Protein AF-A0A4Q2SAK5-F1 (afdb_monomer)

Solvent-accessible surface area (backbone atoms only — not comparable to full-atom values): 17414 Å² total; per-residue (Å²): 131,86,70,78,55,48,68,56,35,47,51,50,18,52,49,30,40,53,52,20,50,52,49,52,54,49,52,50,51,49,51,52,53,68,69,70,45,87,72,74,56,75,67,46,55,50,49,54,50,46,37,69,67,47,53,50,50,52,53,51,50,52,25,50,51,32,43,50,51,22,49,50,34,41,52,54,28,55,42,52,54,53,61,70,72,53,80,70,70,40,68,48,67,37,53,75,66,52,62,73,56,39,71,50,69,83,72,35,62,41,48,34,39,26,32,17,89,86,69,47,74,31,38,40,41,38,28,31,43,62,41,95,80,43,51,92,89,40,72,41,11,37,67,56,42,35,29,35,64,69,44,90,40,72,45,47,57,48,53,52,47,54,42,46,76,72,64,58,46,45,88,45,56,38,36,32,32,9,31,28,49,15,18,26,42,40,47,48,54,45,56,65,54,70,46,37,85,33,41,33,40,26,36,53,30,42,61,64,48,92,62,81,76,50,63,43,32,42,35,41,42,53,53,50,27,43,48,41,58,28,64,29,65,76,51,77,78,68,78,61,92,83,68,50,64,47,80,50,75,49,77,76,60,98,81,53,80,55,66,74,70,89,66,94,47,66,67,56,47,7,47,50,61,47,72,45,46,68,64,46,58,71,48,56,76,56,56,46,52,54,28,51,55,52,74,68,44,80,50,76,67,48,44,54,49,53,62,69,45,40,61,67,38,63,26,55,62,77,47,83,103

Secondary structure (DSSP, 8-state):
-----HHHHHHHHHHHHHHHHHHHHHHHHHHHHHHH----SHHHHHHHHHIIIIIHHHHHHHHHHHHHHHHHHHHHHHHHHHHHH------SGGGG--HHHHHHSSSSEEEEEEE-TTS-EEEEEEE----TTPPTTSTT-GG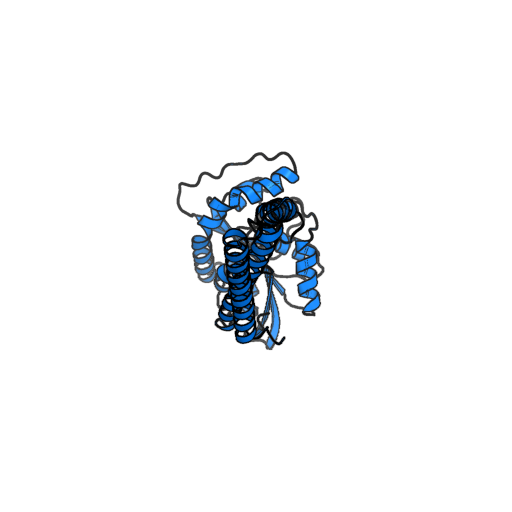GGGGGGT---HHHHHHHHHHHHTT--TTSEEEEEEETHHHHHHHHHHHT-TTSS-EEEEESPPPPSSSPPPSSEEEEEEET-HHHHHHGGGS-----TT---EEEEEE--TT---------SHHHHHHHHHHTHHHHHHTHHHHHHHHHHHHT--SHHHHHHHHHHGGGSSSEEEEE-

Structure (mmCIF, N/CA/C/O backbone):
data_AF-A0A4Q2SAK5-F1
#
_entry.id   AF-A0A4Q2SAK5-F1
#
loop_
_atom_site.group_PDB
_atom_site.id
_atom_site.type_symbol
_atom_site.label_atom_id
_atom_site.label_alt_id
_atom_site.label_comp_id
_atom_site.label_asym_id
_atom_site.label_entity_id
_atom_site.label_seq_id
_atom_site.pdbx_PDB_ins_code
_atom_site.Cartn_x
_atom_site.Cartn_y
_atom_site.Cartn_z
_atom_site.occupancy
_atom_site.B_iso_or_equiv
_atom_site.auth_seq_id
_atom_site.auth_comp_id
_atom_site.auth_asym_id
_atom_site.auth_atom_id
_atom_site.pdbx_PDB_model_num
ATOM 1 N N . MET A 1 1 ? -14.020 1.643 -13.967 1.00 31.84 1 MET A N 1
ATOM 2 C CA . MET A 1 1 ? -12.759 1.650 -14.734 1.00 31.84 1 MET A CA 1
ATOM 3 C C . MET A 1 1 ? -12.771 0.419 -15.628 1.00 31.84 1 MET A C 1
ATOM 5 O O . MET A 1 1 ? -13.080 -0.657 -15.133 1.00 31.84 1 MET A O 1
ATOM 9 N N . VAL A 1 2 ? -12.570 0.567 -16.938 1.00 33.19 2 VAL A N 1
ATOM 10 C CA . VAL A 1 2 ? -12.444 -0.590 -17.838 1.00 33.19 2 VAL A CA 1
ATOM 11 C C . VAL A 1 2 ? -10.992 -1.038 -17.719 1.00 33.19 2 VAL A C 1
ATOM 13 O O . VAL A 1 2 ? -10.118 -0.387 -18.284 1.00 33.19 2 VAL A O 1
ATOM 16 N N . GLY A 1 3 ? -10.724 -2.062 -16.904 1.00 49.00 3 GLY A N 1
ATOM 17 C CA . GLY A 1 3 ? -9.398 -2.679 -16.849 1.00 49.00 3 GLY A CA 1
ATOM 18 C C . GLY A 1 3 ? -8.965 -3.085 -18.258 1.00 49.00 3 GLY A C 1
ATOM 19 O O . GLY A 1 3 ? -9.813 -3.474 -19.067 1.00 49.00 3 GLY A O 1
ATOM 20 N N . ALA A 1 4 ? -7.675 -2.949 -18.576 1.00 54.72 4 ALA A N 1
ATOM 21 C CA . ALA A 1 4 ? -7.147 -3.332 -19.881 1.00 54.72 4 ALA A CA 1
ATOM 22 C C . ALA A 1 4 ? -7.604 -4.759 -20.222 1.00 54.72 4 ALA A C 1
ATOM 24 O O . ALA A 1 4 ? -7.594 -5.646 -19.376 1.00 54.72 4 ALA A O 1
ATOM 25 N N . ASP A 1 5 ? -8.082 -4.989 -21.438 1.00 75.00 5 ASP A N 1
ATOM 26 C CA . ASP A 1 5 ? -8.532 -6.320 -21.828 1.00 75.00 5 ASP A CA 1
ATOM 27 C C . ASP A 1 5 ? -7.321 -7.274 -21.794 1.00 75.00 5 ASP A C 1
ATOM 29 O O . ASP A 1 5 ? -6.380 -7.131 -22.578 1.00 75.00 5 ASP A O 1
ATOM 33 N N . VAL A 1 6 ? -7.329 -8.242 -20.871 1.00 80.19 6 VAL A N 1
ATOM 34 C CA . VAL A 1 6 ? -6.261 -9.242 -20.685 1.00 80.19 6 VAL A CA 1
ATOM 35 C C . VAL A 1 6 ? -5.935 -9.948 -22.008 1.00 80.19 6 VAL A C 1
ATOM 37 O O . VAL A 1 6 ? -4.772 -10.257 -22.293 1.00 80.19 6 VAL A O 1
ATOM 40 N N . ALA A 1 7 ? -6.936 -10.154 -22.873 1.00 74.12 7 ALA A N 1
ATOM 41 C CA . ALA A 1 7 ? -6.726 -10.721 -24.198 1.00 74.12 7 ALA A CA 1
ATOM 42 C C . ALA A 1 7 ? -5.953 -9.763 -25.122 1.00 74.12 7 ALA A C 1
ATOM 44 O O . ALA A 1 7 ? -5.114 -10.220 -25.903 1.00 74.12 7 ALA A O 1
ATOM 45 N N . GLN A 1 8 ? -6.164 -8.448 -25.011 1.00 76.94 8 GLN A N 1
ATOM 46 C CA . GLN A 1 8 ? -5.409 -7.433 -25.756 1.00 76.94 8 GLN A CA 1
ATOM 47 C C . GLN A 1 8 ? -3.956 -7.331 -25.278 1.00 76.94 8 GLN A C 1
ATOM 49 O O . GLN A 1 8 ? -3.060 -7.275 -26.123 1.00 76.94 8 GLN A O 1
ATOM 54 N N . LEU A 1 9 ? -3.694 -7.395 -23.966 1.00 80.88 9 LEU A N 1
ATOM 55 C CA . LEU A 1 9 ? -2.326 -7.429 -23.421 1.00 80.88 9 LEU A CA 1
ATOM 56 C C . LEU A 1 9 ? -1.557 -8.662 -23.916 1.00 80.88 9 LEU A C 1
ATOM 58 O O . LEU A 1 9 ? -0.447 -8.546 -24.446 1.00 80.88 9 LEU A O 1
ATOM 62 N N . ARG A 1 10 ? -2.182 -9.846 -23.855 1.00 87.12 10 ARG A N 1
ATOM 63 C CA . ARG A 1 10 ? -1.600 -11.094 -24.381 1.00 87.12 10 ARG A CA 1
ATOM 64 C C . ARG A 1 10 ? -1.378 -11.030 -25.898 1.00 87.12 10 ARG A C 1
ATOM 66 O O . ARG A 1 10 ? -0.343 -11.495 -26.390 1.00 87.12 10 ARG A O 1
ATOM 73 N N . ALA A 1 11 ? -2.303 -10.428 -26.649 1.00 86.56 11 ALA A N 1
ATOM 74 C CA . ALA A 1 11 ? -2.162 -10.236 -28.093 1.00 86.56 11 ALA A CA 1
ATOM 75 C C . ALA A 1 11 ? -1.004 -9.285 -28.445 1.00 86.56 11 ALA A C 1
ATOM 77 O O . ALA A 1 11 ? -0.219 -9.582 -29.356 1.00 86.56 11 ALA A O 1
ATOM 78 N N . LEU A 1 12 ? -0.860 -8.182 -27.702 1.00 89.19 12 LEU A N 1
ATOM 79 C CA . LEU A 1 12 ? 0.227 -7.218 -27.858 1.00 89.19 12 LEU A CA 1
ATOM 80 C C . LEU A 1 12 ? 1.582 -7.848 -27.520 1.00 89.19 12 LEU A C 1
ATOM 82 O O . LEU A 1 12 ? 2.499 -7.752 -28.340 1.00 89.19 12 LEU A O 1
ATOM 86 N N . ALA A 1 13 ? 1.688 -8.579 -26.405 1.00 91.12 13 ALA A N 1
ATOM 87 C CA . ALA A 1 13 ? 2.885 -9.340 -26.048 1.00 91.12 13 ALA A CA 1
ATOM 88 C C . ALA A 1 13 ? 3.293 -10.304 -27.175 1.00 91.12 13 ALA A C 1
ATOM 90 O O . ALA A 1 13 ? 4.445 -10.316 -27.613 1.00 91.12 13 ALA A O 1
ATOM 91 N N . GLY A 1 14 ? 2.326 -11.048 -27.726 1.00 87.44 14 GLY A N 1
ATOM 92 C CA . GLY A 1 14 ? 2.558 -11.928 -28.870 1.00 87.44 14 GLY A CA 1
ATOM 93 C C . GLY A 1 14 ? 3.038 -11.187 -30.126 1.00 87.44 14 GLY A C 1
ATOM 94 O O . GLY A 1 14 ? 3.834 -11.728 -30.894 1.00 87.44 14 GLY A O 1
ATOM 95 N N . SER A 1 15 ? 2.595 -9.945 -30.351 1.00 95.31 15 SER A N 1
ATOM 96 C CA . SER A 1 15 ? 3.078 -9.121 -31.469 1.00 95.31 15 SER A CA 1
ATOM 97 C C . SER A 1 15 ? 4.546 -8.711 -31.304 1.00 95.31 15 SER A C 1
ATOM 99 O O . SER A 1 15 ? 5.317 -8.812 -32.262 1.00 95.31 15 SER A O 1
ATOM 101 N N . PHE A 1 16 ? 4.958 -8.340 -30.088 1.00 91.56 16 PHE A N 1
ATOM 102 C CA . PHE A 1 16 ? 6.331 -7.934 -29.785 1.00 91.56 16 PHE A CA 1
ATOM 103 C C . PHE A 1 16 ? 7.310 -9.100 -29.908 1.00 91.56 16 PHE A C 1
ATOM 105 O O . PHE A 1 16 ? 8.401 -8.928 -30.452 1.00 91.56 16 PHE A O 1
ATOM 112 N N . GLU A 1 17 ? 6.916 -10.304 -29.491 1.00 92.06 17 GLU A N 1
ATOM 113 C CA . GLU A 1 17 ? 7.740 -11.502 -29.683 1.00 92.06 17 GLU A CA 1
ATOM 114 C C . GLU A 1 17 ? 7.933 -11.854 -31.151 1.00 92.06 17 GLU A C 1
ATOM 116 O O . GLU A 1 17 ? 9.061 -12.118 -31.574 1.00 92.06 17 GLU A O 1
ATOM 121 N N . ARG A 1 18 ? 6.856 -11.810 -31.947 1.00 95.56 18 ARG A N 1
ATOM 122 C CA . ARG A 1 18 ? 6.948 -12.035 -33.395 1.00 95.56 18 ARG A CA 1
ATOM 123 C C . ARG A 1 18 ? 7.878 -11.015 -34.052 1.00 95.56 18 ARG A C 1
ATOM 125 O O . ARG A 1 18 ? 8.716 -11.402 -34.864 1.00 95.56 18 ARG A O 1
ATOM 132 N N . ALA A 1 19 ? 7.786 -9.741 -33.666 1.00 92.56 19 ALA A N 1
ATOM 133 C CA . ALA A 1 19 ? 8.669 -8.690 -34.171 1.00 92.56 19 ALA A CA 1
ATOM 134 C C . ALA A 1 19 ? 10.138 -8.905 -33.754 1.00 92.56 19 ALA A C 1
ATOM 136 O O . ALA A 1 19 ? 11.042 -8.786 -34.585 1.00 92.56 19 ALA A O 1
ATOM 137 N N . ALA A 1 20 ? 10.389 -9.274 -32.493 1.00 92.25 20 ALA A N 1
ATOM 138 C CA . ALA A 1 20 ? 11.728 -9.582 -31.994 1.00 92.25 20 ALA A CA 1
ATOM 139 C C . ALA A 1 20 ? 12.362 -10.758 -32.754 1.00 92.25 20 ALA A C 1
ATOM 141 O O . ALA A 1 20 ? 13.529 -10.690 -33.148 1.00 92.25 20 ALA A O 1
ATOM 142 N N . GLU A 1 21 ? 11.593 -11.818 -32.998 1.00 92.75 21 GLU A N 1
ATOM 143 C CA . GLU A 1 21 ? 12.060 -12.993 -33.729 1.00 92.75 21 GLU A CA 1
ATOM 144 C C . GLU A 1 21 ? 12.317 -12.684 -35.209 1.00 92.75 21 GLU A C 1
ATOM 146 O O . GLU A 1 21 ? 13.369 -13.036 -35.749 1.00 92.75 21 GLU A O 1
ATOM 151 N N . GLN A 1 22 ? 11.433 -11.919 -35.853 1.00 94.62 22 GLN A N 1
ATOM 152 C CA . GLN A 1 22 ? 11.634 -11.467 -37.230 1.00 94.62 22 GLN A CA 1
ATOM 153 C C . GLN A 1 22 ? 12.909 -10.616 -37.381 1.00 94.62 22 GLN A C 1
ATOM 155 O O . GLN A 1 22 ? 13.644 -10.775 -38.365 1.00 94.62 22 GLN A O 1
ATOM 160 N N . LEU A 1 23 ? 13.220 -9.753 -36.405 1.00 92.19 23 LEU A N 1
ATOM 161 C CA . LEU A 1 23 ? 14.464 -8.972 -36.384 1.00 92.19 23 LEU A CA 1
ATOM 162 C C . LEU A 1 23 ? 15.704 -9.865 -36.258 1.00 92.19 23 LEU A C 1
ATOM 164 O O . LEU A 1 23 ? 16.676 -9.658 -36.990 1.00 92.19 23 LEU A O 1
ATOM 168 N N . ARG A 1 24 ? 15.675 -10.883 -35.386 1.00 93.31 24 ARG A N 1
ATOM 169 C CA . ARG A 1 24 ? 16.784 -11.846 -35.246 1.00 93.31 24 ARG A CA 1
ATOM 170 C C . ARG A 1 24 ? 17.007 -12.632 -36.532 1.00 93.31 24 ARG A C 1
ATOM 172 O O . ARG A 1 24 ? 18.135 -12.697 -37.016 1.00 93.31 24 ARG A O 1
ATOM 179 N N . GLN A 1 25 ? 15.941 -13.159 -37.129 1.00 92.75 25 GLN A N 1
ATOM 180 C CA . GLN A 1 25 ? 16.023 -13.904 -38.386 1.00 92.75 25 GLN A CA 1
ATOM 181 C C . GLN A 1 25 ? 16.551 -13.038 -39.532 1.00 92.75 25 GLN A C 1
ATOM 183 O O . GLN A 1 25 ? 17.398 -13.486 -40.306 1.00 92.75 25 GLN A O 1
ATOM 188 N N . THR A 1 26 ? 16.093 -11.788 -39.628 1.00 91.25 26 THR A N 1
ATOM 189 C CA . THR A 1 26 ? 16.570 -10.837 -40.643 1.00 91.25 26 THR A CA 1
ATOM 190 C C . THR A 1 26 ? 18.046 -10.506 -40.434 1.00 91.25 26 THR A C 1
ATOM 192 O O . THR A 1 26 ? 18.816 -10.556 -41.390 1.00 91.25 26 THR A O 1
ATOM 195 N N . SER A 1 27 ? 18.467 -10.254 -39.191 1.00 90.81 27 SER A N 1
ATOM 196 C CA . SER A 1 27 ? 19.874 -10.014 -38.846 1.00 90.81 27 SER A CA 1
ATOM 197 C C . SER A 1 27 ? 20.766 -11.196 -39.251 1.00 90.81 27 SER A C 1
ATOM 199 O O . SER A 1 27 ? 21.784 -11.008 -39.918 1.00 90.81 27 SER A O 1
ATOM 201 N N . THR A 1 28 ? 20.349 -12.432 -38.957 1.00 88.56 28 THR A N 1
ATOM 202 C CA . THR A 1 28 ? 21.080 -13.642 -39.366 1.00 88.56 28 THR A CA 1
ATOM 203 C C . THR A 1 28 ? 21.143 -13.785 -40.887 1.00 88.56 28 THR A C 1
ATOM 205 O O . THR A 1 28 ? 22.220 -14.033 -41.425 1.00 88.56 28 THR A O 1
ATOM 208 N N . LYS A 1 29 ? 20.029 -13.564 -41.602 1.00 90.81 29 LYS A N 1
ATOM 209 C CA . LYS A 1 29 ? 19.991 -13.615 -43.075 1.00 90.81 29 LYS A CA 1
ATOM 210 C C . LYS A 1 29 ? 20.934 -12.596 -43.709 1.00 90.81 29 LYS A C 1
ATOM 212 O O . LYS A 1 29 ? 21.691 -12.952 -44.611 1.00 90.81 29 LYS A O 1
ATOM 217 N N . VAL A 1 30 ? 20.925 -11.352 -43.226 1.00 88.75 30 VAL A N 1
ATOM 218 C CA . VAL A 1 30 ? 21.829 -10.310 -43.729 1.00 88.75 30 VAL A CA 1
ATOM 219 C C . VAL A 1 30 ? 23.278 -10.668 -43.412 1.00 88.75 30 VAL A C 1
ATOM 221 O O . VAL A 1 30 ? 24.112 -10.615 -44.312 1.00 88.75 30 VAL A O 1
ATOM 224 N N . ARG A 1 31 ? 23.583 -11.128 -42.190 1.00 87.69 31 ARG A N 1
ATOM 225 C CA . ARG A 1 31 ? 24.932 -11.587 -41.825 1.00 87.69 31 ARG A CA 1
ATOM 226 C C . ARG A 1 31 ? 25.426 -12.684 -42.769 1.00 87.69 31 ARG A C 1
ATOM 228 O O . ARG A 1 31 ? 26.513 -12.553 -43.323 1.00 87.69 31 ARG A O 1
ATOM 235 N N . SER A 1 32 ? 24.635 -13.731 -42.993 1.00 87.94 32 SER A N 1
ATOM 236 C CA . SER A 1 32 ? 24.995 -14.823 -43.905 1.00 87.94 32 SER A CA 1
ATOM 237 C C . SER A 1 32 ? 25.187 -14.332 -45.342 1.00 87.94 32 SER A C 1
ATOM 239 O O . SER A 1 32 ? 26.184 -14.681 -45.972 1.00 87.94 32 SER A O 1
ATOM 241 N N . GLY A 1 33 ? 24.295 -13.472 -45.846 1.00 86.94 33 GLY A N 1
ATOM 242 C CA . GLY A 1 33 ? 24.415 -12.897 -47.191 1.00 86.94 33 GLY A CA 1
ATOM 243 C C . GLY A 1 33 ? 25.678 -12.047 -47.368 1.00 86.94 33 GLY A C 1
ATOM 244 O O . GLY A 1 33 ? 26.355 -12.132 -48.390 1.00 86.94 33 GLY A O 1
ATOM 245 N N . VAL A 1 34 ? 26.045 -11.278 -46.345 1.00 84.75 34 VAL A N 1
ATOM 246 C CA . VAL A 1 34 ? 27.237 -10.418 -46.334 1.00 84.75 34 VAL A CA 1
ATOM 247 C C . VAL A 1 34 ? 28.539 -11.227 -46.250 1.00 84.75 34 VAL A C 1
ATOM 249 O O . VAL A 1 34 ? 29.552 -10.830 -46.837 1.00 84.75 34 VAL A O 1
ATOM 252 N N . GLN A 1 35 ? 28.520 -12.365 -45.550 1.00 82.94 35 GLN A N 1
ATOM 253 C CA . GLN A 1 35 ? 29.678 -13.252 -45.399 1.00 82.94 35 GLN A CA 1
ATOM 254 C C . GLN A 1 35 ? 29.936 -14.113 -46.647 1.00 82.94 35 GLN A C 1
ATOM 256 O O . GLN A 1 35 ? 31.089 -14.314 -47.012 1.00 82.94 35 GLN A O 1
ATOM 261 N N . ILE A 1 36 ? 28.885 -14.588 -47.326 1.00 83.69 36 ILE A N 1
ATOM 262 C CA . ILE A 1 36 ? 29.002 -15.511 -48.475 1.00 83.69 36 ILE A CA 1
ATOM 263 C C . ILE A 1 36 ? 29.138 -14.760 -49.816 1.00 83.69 36 ILE A C 1
ATOM 265 O O . ILE A 1 36 ? 29.534 -15.337 -50.826 1.00 83.69 36 ILE A O 1
ATOM 269 N N . SER A 1 37 ? 28.833 -13.461 -49.848 1.00 82.62 37 SER A N 1
ATOM 270 C CA . SER A 1 37 ? 28.923 -12.645 -51.062 1.00 82.62 37 SER A CA 1
ATOM 271 C C . SER A 1 37 ? 30.343 -12.591 -51.644 1.00 82.62 37 SER A C 1
ATOM 273 O O . SER A 1 37 ? 31.300 -12.245 -50.948 1.00 82.62 37 SER A O 1
ATOM 275 N N . ALA A 1 38 ? 30.452 -12.810 -52.962 1.00 85.88 38 ALA A N 1
ATOM 276 C CA . ALA A 1 38 ? 31.679 -12.640 -53.751 1.00 85.88 38 ALA A CA 1
ATOM 277 C C . ALA A 1 38 ? 32.135 -11.167 -53.887 1.00 85.88 38 ALA A C 1
ATOM 279 O O . ALA A 1 38 ? 33.121 -10.872 -54.561 1.00 85.88 38 ALA A O 1
ATOM 280 N N . TRP A 1 39 ? 31.427 -10.225 -53.254 1.00 85.81 39 TRP A N 1
ATOM 281 C CA . TRP A 1 39 ? 31.788 -8.812 -53.212 1.00 85.81 39 TRP A CA 1
ATOM 282 C C . TRP A 1 39 ? 33.118 -8.597 -52.472 1.00 85.81 39 TRP A C 1
ATOM 284 O O . TRP A 1 39 ? 33.25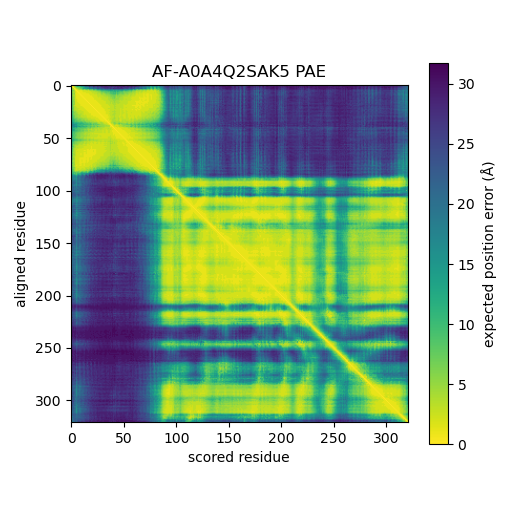2 -8.888 -51.278 1.00 85.81 39 TRP A O 1
ATOM 294 N N . ALA A 1 40 ? 34.111 -8.072 -53.190 1.00 85.62 40 ALA A N 1
ATOM 295 C CA . ALA A 1 40 ? 35.467 -7.854 -52.700 1.00 85.62 40 ALA A CA 1
ATOM 296 C C . ALA A 1 40 ? 35.900 -6.386 -52.837 1.00 85.62 40 ALA A C 1
ATOM 298 O O . ALA A 1 40 ? 35.335 -5.615 -53.611 1.00 85.62 40 ALA A O 1
ATOM 299 N N . GLY A 1 41 ? 36.922 -6.008 -52.068 1.00 90.25 41 GLY A N 1
ATOM 300 C CA . GLY A 1 41 ? 37.512 -4.669 -52.068 1.00 90.25 41 GLY A CA 1
ATOM 301 C C . GLY A 1 41 ? 37.360 -3.921 -50.734 1.00 90.25 41 GLY A C 1
ATOM 302 O O . GLY A 1 41 ? 36.700 -4.408 -49.810 1.00 90.25 41 GLY A O 1
ATOM 303 N N . PRO A 1 42 ? 37.966 -2.726 -50.608 1.00 88.19 42 PRO A N 1
ATOM 304 C CA . PRO A 1 42 ? 38.052 -1.991 -49.340 1.00 88.19 42 PRO A CA 1
ATOM 305 C C . PRO A 1 42 ? 36.692 -1.657 -48.707 1.00 88.19 42 PRO A C 1
ATOM 307 O O . PRO A 1 42 ? 36.541 -1.716 -47.485 1.00 88.19 42 PRO A O 1
ATOM 310 N N . PHE A 1 43 ? 35.680 -1.359 -49.529 1.00 88.19 43 PHE A N 1
ATOM 311 C CA . PHE A 1 43 ? 34.316 -1.096 -49.061 1.00 88.19 43 PHE A CA 1
ATOM 312 C C . PHE A 1 43 ? 33.643 -2.339 -48.473 1.00 88.19 43 PHE A C 1
ATOM 314 O O . PHE A 1 43 ? 33.012 -2.237 -47.424 1.00 88.19 43 PHE A O 1
ATOM 321 N N . ALA A 1 44 ? 33.827 -3.510 -49.091 1.00 87.50 44 ALA A N 1
ATOM 322 C CA . ALA A 1 44 ? 33.266 -4.769 -48.601 1.00 87.50 44 ALA A CA 1
ATOM 323 C C . ALA A 1 44 ? 33.837 -5.135 -47.220 1.00 87.50 44 ALA A C 1
ATOM 325 O O . ALA A 1 44 ? 33.097 -5.523 -46.318 1.00 87.50 44 ALA A O 1
ATOM 326 N N . VAL A 1 45 ? 35.147 -4.940 -47.020 1.00 88.88 45 VAL A N 1
ATOM 327 C CA . VAL A 1 45 ? 35.812 -5.156 -45.722 1.00 88.88 45 VAL A CA 1
ATOM 328 C C . VAL A 1 45 ? 35.282 -4.191 -44.661 1.00 88.88 45 VAL A C 1
ATOM 330 O O . VAL A 1 45 ? 34.941 -4.620 -43.557 1.00 88.88 45 VAL A O 1
ATOM 333 N N . ARG A 1 46 ? 35.169 -2.894 -44.991 1.00 89.69 46 ARG A N 1
ATOM 334 C CA . ARG A 1 46 ? 34.628 -1.888 -44.065 1.00 89.69 46 ARG A CA 1
ATOM 335 C C . ARG A 1 46 ? 33.180 -2.204 -43.691 1.00 89.69 46 ARG A C 1
ATOM 337 O O . ARG A 1 46 ? 32.858 -2.179 -42.511 1.00 89.69 46 ARG A O 1
ATOM 344 N N . PHE A 1 47 ? 32.338 -2.551 -44.663 1.00 90.56 47 PHE A N 1
ATOM 345 C CA . PHE A 1 47 ? 30.939 -2.887 -44.414 1.00 90.56 47 PHE A CA 1
ATOM 346 C C . PHE A 1 47 ? 30.789 -4.124 -43.522 1.00 90.56 47 PHE A C 1
ATOM 348 O O . PHE A 1 47 ? 30.042 -4.064 -42.552 1.00 90.56 47 PHE A O 1
ATOM 355 N N . ARG A 1 48 ? 31.531 -5.214 -43.782 1.00 90.56 48 ARG A N 1
ATOM 356 C CA . ARG A 1 48 ? 31.534 -6.413 -42.916 1.00 90.56 48 ARG A CA 1
ATOM 357 C C . ARG A 1 48 ? 31.901 -6.064 -41.475 1.00 90.56 48 ARG A C 1
ATOM 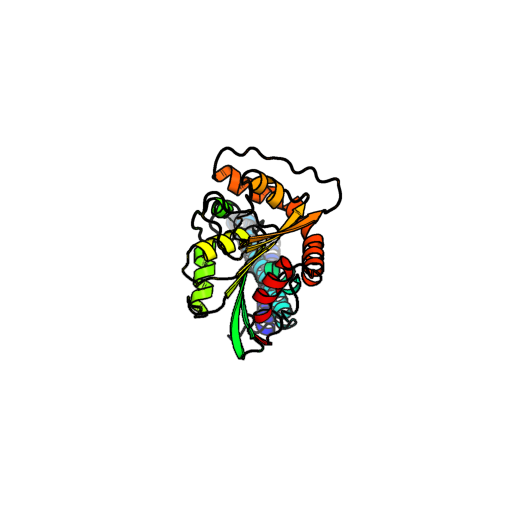359 O O . ARG A 1 48 ? 31.195 -6.456 -40.553 1.00 90.56 48 ARG A O 1
ATOM 366 N N . LYS A 1 49 ? 32.952 -5.258 -41.294 1.00 90.38 49 LYS A N 1
ATOM 367 C CA . LYS A 1 49 ? 33.376 -4.789 -39.972 1.00 90.38 49 LYS A CA 1
ATOM 368 C C . LYS A 1 49 ? 32.273 -3.982 -39.276 1.00 90.38 49 LYS A C 1
ATOM 370 O O . LYS A 1 49 ? 31.942 -4.292 -38.140 1.00 90.38 49 LYS A O 1
ATOM 375 N N . THR A 1 50 ? 31.687 -2.992 -39.954 1.00 89.50 50 THR A N 1
ATOM 376 C CA . THR A 1 50 ? 30.605 -2.154 -39.401 1.00 89.50 50 THR A CA 1
ATOM 377 C C . THR A 1 50 ? 29.332 -2.959 -39.122 1.00 89.50 50 THR A C 1
ATOM 379 O O . THR A 1 50 ? 28.647 -2.721 -38.129 1.00 89.50 50 THR A O 1
ATOM 382 N N . TRP A 1 51 ? 29.019 -3.946 -39.960 1.00 89.56 51 TRP A N 1
ATOM 383 C CA . TRP A 1 51 ? 27.908 -4.863 -39.738 1.00 89.56 51 TRP A CA 1
ATOM 384 C C . TRP A 1 51 ? 28.091 -5.670 -38.447 1.00 89.56 51 TRP A C 1
ATOM 386 O O . TRP A 1 51 ? 27.192 -5.689 -37.600 1.00 89.56 51 TRP A O 1
ATOM 396 N N . ASP A 1 52 ? 29.265 -6.281 -38.273 1.00 86.75 52 ASP A N 1
ATOM 397 C CA . ASP A 1 52 ? 29.575 -7.104 -37.105 1.00 86.75 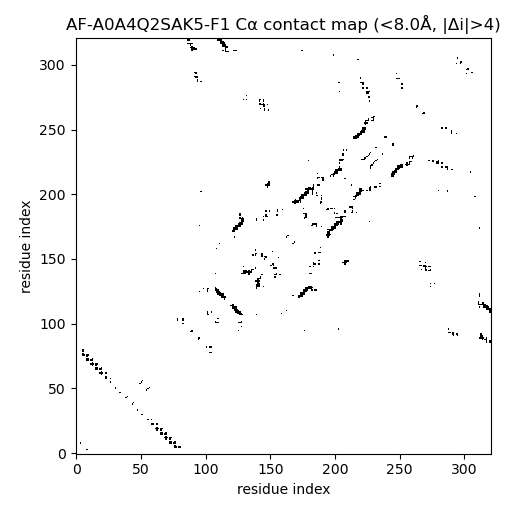52 ASP A CA 1
ATOM 398 C C . ASP A 1 52 ? 29.687 -6.265 -35.818 1.00 86.75 52 ASP A C 1
ATOM 400 O O . ASP A 1 52 ? 29.268 -6.736 -34.764 1.00 86.75 52 ASP A O 1
ATOM 404 N N . SER A 1 53 ? 30.174 -5.018 -35.881 1.00 86.81 53 SER A N 1
ATOM 405 C CA . SER A 1 53 ? 30.383 -4.189 -34.682 1.00 86.81 53 SER A CA 1
ATOM 406 C C . SER A 1 53 ? 29.209 -3.283 -34.299 1.00 86.81 53 SER A C 1
ATOM 408 O O . SER A 1 53 ? 29.007 -3.028 -33.114 1.00 86.81 53 SER A O 1
ATOM 410 N N . GLU A 1 54 ? 28.450 -2.755 -35.263 1.00 87.44 54 GLU A N 1
ATOM 411 C CA . GLU A 1 54 ? 27.435 -1.722 -35.002 1.00 87.44 54 GLU A CA 1
ATOM 412 C C . GLU A 1 54 ? 26.019 -2.161 -35.367 1.00 87.44 54 GLU A C 1
ATOM 414 O O . GLU A 1 54 ? 25.110 -2.068 -34.538 1.00 87.44 54 GLU A O 1
ATOM 419 N N . HIS A 1 55 ? 25.796 -2.614 -36.604 1.00 88.81 55 HIS A N 1
ATOM 420 C CA . HIS A 1 55 ? 24.438 -2.890 -37.083 1.00 88.81 55 HIS A CA 1
ATOM 421 C C . HIS A 1 55 ? 23.828 -4.118 -36.401 1.00 88.81 55 HIS A C 1
ATOM 423 O O . HIS A 1 55 ? 22.700 -4.047 -35.906 1.00 88.81 55 HIS A O 1
ATOM 429 N N . SER A 1 56 ? 24.584 -5.214 -36.302 1.00 87.12 56 SER A N 1
ATOM 430 C CA . SER A 1 56 ? 24.129 -6.442 -35.641 1.00 87.12 56 SER A CA 1
ATOM 431 C C . SER A 1 56 ? 23.838 -6.220 -34.151 1.00 87.12 56 SER A C 1
ATOM 433 O O . SER A 1 56 ? 22.828 -6.707 -33.635 1.00 87.12 56 SER A O 1
ATOM 435 N N . VAL A 1 57 ? 24.660 -5.410 -33.475 1.00 87.81 57 VAL A N 1
ATOM 436 C CA . VAL A 1 57 ? 24.492 -5.052 -32.061 1.00 87.81 57 VAL A CA 1
ATOM 437 C C . VAL A 1 57 ? 23.227 -4.218 -31.856 1.00 87.81 57 VAL A C 1
ATOM 439 O O . VAL A 1 57 ? 22.450 -4.511 -30.947 1.00 87.81 57 VAL A O 1
ATOM 442 N N . LYS A 1 58 ? 22.965 -3.219 -32.712 1.00 87.81 58 LYS A N 1
ATOM 443 C CA . LYS A 1 58 ? 21.738 -2.404 -32.637 1.00 87.81 58 LYS A CA 1
ATOM 444 C C . LYS A 1 58 ? 20.479 -3.255 -32.826 1.00 87.81 58 LYS A C 1
ATOM 446 O O . LYS A 1 58 ? 19.567 -3.162 -32.009 1.00 87.81 58 LYS A O 1
ATOM 451 N N . LEU A 1 59 ? 20.450 -4.129 -33.836 1.00 88.50 59 LEU A N 1
ATOM 452 C CA . LEU A 1 59 ? 19.317 -5.037 -34.070 1.00 88.50 59 LEU A CA 1
ATOM 453 C C . LEU A 1 59 ? 19.104 -6.007 -32.900 1.00 88.50 59 LEU A C 1
ATOM 455 O O . LEU A 1 59 ? 17.970 -6.229 -32.480 1.00 88.50 59 LEU A O 1
ATOM 459 N N . THR A 1 60 ? 20.192 -6.532 -32.332 1.00 86.06 60 THR A N 1
ATOM 460 C CA . THR A 1 60 ? 20.136 -7.410 -31.154 1.00 86.06 60 THR A CA 1
ATOM 461 C C . THR A 1 60 ? 19.551 -6.686 -29.942 1.00 86.06 60 THR A C 1
ATOM 463 O O . THR A 1 60 ? 18.706 -7.250 -29.250 1.00 86.06 60 THR A O 1
ATOM 466 N N . ARG A 1 61 ? 19.937 -5.424 -29.708 1.00 90.44 61 ARG A N 1
ATOM 467 C CA . ARG A 1 61 ? 19.388 -4.604 -28.615 1.00 90.44 61 ARG A CA 1
ATOM 468 C C . ARG A 1 61 ? 17.892 -4.347 -28.779 1.00 90.44 61 ARG A C 1
ATOM 470 O O . ARG A 1 61 ? 17.154 -4.520 -27.817 1.00 90.44 61 ARG A O 1
ATOM 477 N N . VAL A 1 62 ? 17.433 -4.001 -29.983 1.00 91.69 62 VAL A N 1
ATOM 478 C CA . VAL A 1 62 ? 15.999 -3.782 -30.250 1.00 91.69 62 VAL A CA 1
ATOM 479 C C . VAL A 1 62 ? 15.200 -5.071 -30.047 1.00 91.69 62 VAL A C 1
ATOM 481 O O . VAL A 1 62 ? 14.176 -5.060 -29.368 1.00 91.69 62 VAL A O 1
ATOM 484 N N . ALA A 1 63 ? 15.688 -6.204 -30.561 1.00 88.81 63 ALA A N 1
ATOM 485 C CA . ALA A 1 63 ? 15.035 -7.496 -30.357 1.00 88.81 63 ALA A CA 1
ATOM 486 C C . ALA A 1 63 ? 14.996 -7.907 -28.872 1.00 88.81 63 ALA A C 1
ATOM 488 O O . ALA A 1 63 ? 14.020 -8.506 -28.421 1.00 88.81 63 ALA A O 1
ATOM 489 N N . ALA A 1 64 ? 16.039 -7.588 -28.098 1.00 84.94 64 ALA A N 1
ATOM 490 C CA . ALA A 1 64 ? 16.065 -7.828 -26.657 1.00 84.94 64 ALA A CA 1
ATOM 491 C C . ALA A 1 64 ? 15.057 -6.945 -25.904 1.00 84.94 64 ALA A C 1
ATOM 493 O O . ALA A 1 64 ? 14.345 -7.459 -25.044 1.00 84.94 64 ALA A O 1
ATOM 494 N N . ALA A 1 65 ? 14.953 -5.662 -26.263 1.00 87.81 65 ALA A N 1
ATOM 495 C CA . ALA A 1 65 ? 13.997 -4.731 -25.668 1.00 87.81 65 ALA A CA 1
ATOM 496 C C . ALA A 1 65 ? 12.543 -5.155 -25.935 1.00 87.81 65 ALA A C 1
ATOM 498 O O . ALA A 1 65 ? 11.749 -5.239 -25.004 1.00 87.81 65 ALA A O 1
ATOM 499 N N . LEU A 1 66 ? 12.208 -5.520 -27.178 1.00 86.12 66 LEU A N 1
ATOM 500 C CA . LEU A 1 66 ? 10.873 -6.024 -27.528 1.00 86.12 66 LEU A CA 1
ATOM 501 C C . LEU A 1 66 ? 10.520 -7.303 -26.760 1.00 86.12 66 LEU A C 1
ATOM 503 O O . LEU A 1 66 ? 9.415 -7.429 -26.241 1.00 86.12 66 LEU A O 1
ATOM 507 N N . ALA A 1 67 ? 11.467 -8.238 -26.639 1.00 82.88 67 ALA A N 1
ATOM 508 C CA . ALA A 1 67 ? 11.257 -9.460 -25.869 1.00 82.88 67 ALA A CA 1
ATOM 509 C C . ALA A 1 67 ? 11.113 -9.192 -24.360 1.00 82.88 67 ALA A C 1
ATOM 511 O O . ALA A 1 67 ? 10.394 -9.921 -23.683 1.00 82.88 67 ALA A O 1
ATOM 512 N N . ALA A 1 68 ? 11.796 -8.177 -23.823 1.00 83.25 68 ALA A N 1
ATOM 513 C CA . ALA A 1 68 ? 11.628 -7.757 -22.435 1.00 83.25 68 ALA A CA 1
ATOM 514 C C . ALA A 1 68 ? 10.234 -7.165 -22.198 1.00 83.25 68 ALA A C 1
ATOM 516 O O . ALA A 1 68 ? 9.545 -7.624 -21.290 1.00 83.25 68 ALA A O 1
ATOM 517 N N . GLN A 1 69 ? 9.774 -6.263 -23.069 1.00 80.94 69 GLN A N 1
ATOM 518 C CA . GLN A 1 69 ? 8.429 -5.689 -22.957 1.00 80.94 69 GLN A CA 1
ATOM 519 C C . GLN A 1 69 ? 7.328 -6.729 -23.156 1.00 80.94 69 GLN A C 1
ATOM 521 O O . GLN A 1 69 ? 6.324 -6.690 -22.458 1.00 80.94 69 GLN A O 1
ATOM 526 N N . ALA A 1 70 ? 7.525 -7.715 -24.035 1.00 85.00 70 ALA A N 1
ATOM 527 C CA . ALA A 1 70 ? 6.582 -8.822 -24.168 1.00 85.00 70 ALA A CA 1
ATOM 528 C C . ALA A 1 70 ? 6.444 -9.652 -22.880 1.00 85.00 70 ALA A C 1
ATOM 530 O O . ALA A 1 70 ? 5.359 -10.146 -22.588 1.00 85.00 70 ALA A O 1
ATOM 531 N N . ARG A 1 71 ? 7.528 -9.817 -22.106 1.00 86.44 71 ARG A N 1
ATOM 532 C CA . ARG A 1 71 ? 7.460 -10.488 -20.799 1.00 86.44 71 ARG A CA 1
ATOM 533 C C . ARG A 1 71 ? 6.715 -9.639 -19.774 1.00 86.44 71 ARG A C 1
ATOM 535 O O . ARG A 1 71 ? 5.875 -10.195 -19.082 1.00 86.44 71 ARG A O 1
ATOM 542 N N . GLN A 1 72 ? 6.980 -8.333 -19.724 1.00 82.31 72 GLN A N 1
ATOM 543 C CA . GLN A 1 72 ? 6.272 -7.410 -18.825 1.00 82.31 72 GLN A CA 1
ATOM 544 C C . GLN A 1 72 ? 4.761 -7.423 -19.082 1.00 82.31 72 GLN A C 1
ATOM 546 O O . GLN A 1 72 ? 3.998 -7.729 -18.178 1.00 82.31 72 GLN A O 1
ATOM 551 N N . LEU A 1 73 ? 4.335 -7.290 -20.342 1.00 84.50 73 LEU A N 1
ATOM 552 C CA . LEU A 1 73 ? 2.915 -7.346 -20.718 1.00 84.50 73 LEU A CA 1
ATOM 553 C C . LEU A 1 73 ? 2.217 -8.663 -20.331 1.00 84.50 73 LEU A C 1
ATOM 555 O O . LEU A 1 73 ? 1.010 -8.681 -20.108 1.00 84.50 73 LEU A O 1
ATOM 559 N N . ARG A 1 74 ? 2.943 -9.789 -20.281 1.00 84.62 74 ARG A N 1
ATOM 560 C CA . ARG A 1 74 ? 2.378 -11.061 -19.800 1.00 84.62 74 ARG A CA 1
ATOM 561 C C . ARG A 1 74 ? 2.276 -11.122 -18.288 1.00 84.62 74 ARG A C 1
ATOM 563 O O . ARG A 1 74 ? 1.286 -11.645 -17.801 1.00 84.62 74 ARG A O 1
ATOM 570 N N . LEU A 1 75 ? 3.276 -10.599 -17.582 1.00 77.25 75 LEU A N 1
ATOM 571 C CA . LEU A 1 75 ? 3.217 -10.472 -16.130 1.00 77.25 75 LEU A CA 1
ATOM 572 C C . LEU A 1 75 ? 2.020 -9.602 -15.734 1.00 77.25 75 LEU A C 1
ATOM 574 O O . LEU A 1 75 ? 1.213 -10.049 -14.931 1.00 77.25 75 LEU A O 1
ATOM 578 N N . GLU A 1 76 ? 1.840 -8.451 -16.388 1.00 76.19 76 GLU A N 1
ATOM 579 C CA . GLU A 1 76 ? 0.682 -7.564 -16.203 1.00 76.19 76 GLU A CA 1
ATOM 580 C C . GLU A 1 76 ? -0.649 -8.280 -16.504 1.00 76.19 76 GLU A C 1
ATOM 582 O O . GLU A 1 76 ? -1.598 -8.191 -15.730 1.00 76.19 76 GLU A O 1
ATOM 587 N N . ALA A 1 77 ? -0.724 -9.046 -17.600 1.00 76.88 77 ALA A N 1
ATOM 588 C CA . ALA A 1 77 ? -1.927 -9.802 -17.955 1.00 76.88 77 ALA A CA 1
ATOM 589 C C . ALA A 1 77 ? -2.264 -10.908 -16.937 1.00 76.88 77 ALA A C 1
ATOM 591 O O . ALA A 1 77 ? -3.429 -11.088 -16.581 1.00 76.88 77 ALA A O 1
ATOM 592 N N . ASP A 1 78 ? -1.258 -11.654 -16.475 1.00 75.44 78 ASP A N 1
ATOM 593 C CA . ASP A 1 78 ? -1.428 -12.727 -15.493 1.00 75.44 78 ASP A CA 1
ATOM 594 C C . ASP A 1 78 ? -1.759 -12.161 -14.103 1.00 75.44 78 ASP A C 1
ATOM 596 O O . ASP A 1 78 ? -2.543 -12.753 -13.362 1.00 75.44 78 ASP A O 1
ATOM 600 N N . GLN A 1 79 ? -1.206 -10.996 -13.765 1.00 68.06 79 GLN A N 1
ATOM 601 C CA . GLN A 1 79 ? -1.545 -10.232 -12.568 1.00 68.06 79 GLN A CA 1
ATOM 602 C C . GLN A 1 79 ? -3.012 -9.793 -12.611 1.00 68.06 79 GLN A C 1
ATOM 604 O O . GLN A 1 79 ? -3.775 -10.121 -11.709 1.00 68.06 79 GLN A O 1
ATOM 609 N N . GLN A 1 80 ? -3.448 -9.164 -13.703 1.00 66.38 80 GLN A N 1
ATOM 610 C CA . GLN A 1 80 ? -4.822 -8.684 -13.842 1.00 66.38 80 GLN A CA 1
ATOM 611 C C . GLN A 1 80 ? -5.864 -9.823 -13.838 1.00 66.38 80 GLN A C 1
ATOM 613 O O . GLN A 1 80 ? -6.970 -9.661 -13.312 1.00 66.38 80 GLN A O 1
ATOM 618 N N . GLU A 1 81 ? -5.519 -10.993 -14.388 1.00 67.62 81 GLU A N 1
ATOM 619 C CA . GLU A 1 81 ? -6.354 -12.201 -14.327 1.00 67.62 81 GLU A CA 1
ATOM 620 C C . GLU A 1 81 ? -6.482 -12.737 -12.889 1.00 67.62 81 GLU A C 1
ATOM 622 O O . GLU A 1 81 ? -7.576 -13.136 -12.485 1.00 67.62 81 GLU A O 1
ATOM 627 N N . ARG A 1 82 ? -5.413 -12.676 -12.080 1.00 56.44 82 ARG A N 1
ATOM 628 C CA . ARG A 1 82 ? -5.450 -13.034 -10.649 1.00 56.44 82 ARG A CA 1
ATOM 629 C C . ARG A 1 82 ? -6.273 -12.043 -9.826 1.00 56.44 82 ARG A C 1
ATOM 631 O O . ARG A 1 82 ? -7.112 -12.483 -9.043 1.00 56.44 82 ARG A O 1
ATOM 638 N N . THR A 1 83 ? -6.105 -10.739 -10.054 1.00 50.53 83 THR A N 1
ATOM 639 C CA . THR A 1 83 ? -6.863 -9.675 -9.368 1.00 50.53 83 THR A CA 1
ATOM 640 C C . THR A 1 83 ? -8.365 -9.762 -9.670 1.00 50.53 83 THR A C 1
ATOM 642 O O . THR A 1 83 ? -9.193 -9.513 -8.799 1.00 50.53 83 THR A O 1
ATOM 645 N N . SER A 1 84 ? -8.740 -10.186 -10.884 1.00 50.53 84 SER A N 1
ATOM 646 C CA . SER A 1 84 ? -10.150 -10.335 -11.285 1.00 50.53 84 SER A CA 1
ATOM 647 C C . SER A 1 84 ? -10.802 -11.639 -10.799 1.00 50.53 84 SER A C 1
ATOM 649 O O . SER A 1 84 ? -12.028 -11.715 -10.718 1.00 50.53 84 SER A O 1
ATOM 651 N N . ALA A 1 85 ? -10.013 -12.677 -10.498 1.00 40.09 85 ALA A N 1
ATOM 652 C CA . ALA A 1 85 ? -10.518 -13.993 -10.094 1.00 40.09 85 ALA A CA 1
ATOM 653 C C . ALA A 1 85 ? -10.821 -14.106 -8.587 1.00 40.09 85 ALA A C 1
ATOM 655 O O . ALA A 1 85 ? -11.516 -15.037 -8.177 1.00 40.09 85 ALA A O 1
ATOM 656 N N . VAL A 1 86 ? -10.342 -13.164 -7.769 1.00 42.66 86 VAL A N 1
ATOM 657 C CA . VAL A 1 86 ? -10.578 -13.130 -6.321 1.00 42.66 86 VAL A CA 1
ATOM 658 C C . VAL A 1 86 ? -11.376 -11.874 -5.980 1.00 42.66 86 VAL A C 1
ATOM 660 O O . VAL A 1 86 ? -10.825 -10.802 -5.751 1.00 42.66 86 VAL A O 1
ATOM 663 N N . SER A 1 87 ? -12.704 -11.991 -5.920 1.00 49.66 87 SER A N 1
ATOM 664 C CA . SER A 1 87 ? -13.504 -11.012 -5.182 1.00 49.66 87 SER A CA 1
ATOM 665 C C . SER A 1 87 ? -13.042 -11.057 -3.724 1.00 49.66 87 SER A C 1
ATOM 667 O O . SER A 1 87 ? -13.290 -12.053 -3.037 1.00 49.66 87 SER A O 1
ATOM 669 N N . VAL A 1 88 ? -12.325 -10.026 -3.272 1.00 58.31 88 VAL A N 1
ATOM 670 C CA . VAL A 1 88 ? -11.862 -9.933 -1.883 1.00 58.31 88 VAL A CA 1
ATOM 671 C C . VAL A 1 88 ? -13.096 -9.956 -0.990 1.00 58.31 88 VAL A C 1
ATOM 673 O O . VAL A 1 88 ? -14.015 -9.160 -1.163 1.00 58.31 88 VAL A O 1
ATOM 676 N N . ARG A 1 89 ? -13.146 -10.901 -0.052 1.00 66.38 89 ARG A N 1
ATOM 677 C CA . ARG A 1 89 ? -14.161 -10.923 0.997 1.00 66.38 89 ARG A CA 1
ATOM 678 C C . ARG A 1 89 ? -13.439 -10.643 2.304 1.00 66.38 89 ARG A C 1
ATOM 680 O O . ARG A 1 89 ? -12.784 -11.530 2.843 1.00 66.38 89 ARG A O 1
ATOM 687 N N . LEU A 1 90 ? -13.534 -9.405 2.777 1.00 77.00 90 LEU A N 1
ATOM 688 C CA . LEU A 1 90 ? -12.998 -9.018 4.077 1.00 77.00 90 LEU A CA 1
ATOM 689 C C . LEU A 1 90 ? -13.918 -9.589 5.160 1.00 77.00 90 LEU A C 1
ATOM 691 O O . LEU A 1 90 ? -15.003 -9.062 5.386 1.00 77.00 90 LEU A O 1
ATOM 695 N N . VAL A 1 91 ? -13.544 -10.728 5.743 1.00 80.38 91 VAL A N 1
ATOM 696 C CA . VAL A 1 91 ? -14.389 -11.501 6.682 1.00 80.38 91 VAL A CA 1
ATOM 697 C C . VAL A 1 91 ? -13.720 -11.797 8.019 1.00 80.38 91 VAL A C 1
ATOM 699 O O . VAL A 1 91 ? -14.366 -12.350 8.901 1.00 80.38 91 VAL A O 1
ATOM 702 N N . SER A 1 92 ? -12.437 -11.475 8.155 1.00 86.38 92 SER A N 1
ATOM 703 C CA . SER A 1 92 ? -11.638 -11.727 9.358 1.00 86.38 92 SER A CA 1
ATOM 704 C C . SER A 1 92 ? -10.463 -10.758 9.435 1.00 86.38 92 SER A C 1
ATOM 706 O O . SER A 1 92 ? -10.088 -10.160 8.418 1.00 86.38 92 SER A O 1
ATOM 708 N N . THR A 1 93 ? -9.815 -10.644 10.593 1.00 86.88 93 THR A N 1
ATOM 709 C CA . THR A 1 93 ? -8.597 -9.826 10.710 1.00 86.88 93 THR A CA 1
ATOM 710 C C . THR A 1 93 ? -7.512 -10.327 9.763 1.00 86.88 93 THR A C 1
ATOM 712 O O . THR A 1 93 ? -6.822 -9.540 9.116 1.00 86.88 93 THR A O 1
ATOM 715 N N . ARG A 1 94 ? -7.417 -11.651 9.588 1.00 85.69 94 ARG A N 1
ATOM 716 C CA . ARG A 1 94 ? -6.479 -12.275 8.650 1.00 85.69 94 ARG A CA 1
ATOM 717 C C . ARG A 1 94 ? -6.716 -11.851 7.201 1.00 85.69 94 ARG A C 1
ATOM 719 O O . ARG A 1 94 ? -5.756 -11.737 6.450 1.00 85.69 94 ARG A O 1
ATOM 726 N N . SER A 1 95 ? -7.961 -11.586 6.802 1.00 82.38 95 SER A N 1
ATOM 727 C CA . SER A 1 95 ? -8.276 -11.143 5.434 1.00 82.38 95 SER A CA 1
ATOM 728 C C . SER A 1 95 ? -7.769 -9.733 5.102 1.00 82.38 95 SER A C 1
ATOM 730 O O . SER A 1 95 ? -7.649 -9.398 3.926 1.00 82.38 95 SER A O 1
ATOM 732 N N . LEU A 1 96 ? -7.423 -8.929 6.116 1.00 84.31 96 LEU A N 1
ATOM 733 C CA . LEU A 1 96 ? -6.721 -7.655 5.930 1.00 84.31 96 LEU A CA 1
ATOM 734 C C . LEU A 1 96 ? -5.238 -7.868 5.572 1.00 84.31 96 LEU A C 1
ATOM 736 O O . LEU A 1 96 ? -4.610 -6.990 4.983 1.00 84.31 96 LEU A O 1
ATOM 740 N N . LEU A 1 97 ? -4.690 -9.046 5.888 1.00 77.88 97 LEU A N 1
ATOM 741 C CA . LEU A 1 97 ? -3.329 -9.466 5.573 1.00 77.88 97 LEU A CA 1
ATOM 742 C C . LEU A 1 97 ? -3.318 -10.378 4.334 1.00 77.88 97 LEU A C 1
ATOM 744 O O . LEU A 1 97 ? -3.112 -11.588 4.432 1.00 77.88 97 LEU A O 1
ATOM 748 N N . ASP A 1 98 ? -3.507 -9.792 3.152 1.00 70.19 98 ASP A N 1
ATOM 749 C CA . ASP A 1 98 ? -3.318 -10.481 1.867 1.00 70.19 98 ASP A CA 1
ATOM 750 C C . ASP A 1 98 ? -2.044 -9.975 1.172 1.00 70.19 98 ASP A C 1
ATOM 752 O O . ASP A 1 98 ? -2.061 -9.102 0.301 1.00 70.19 98 ASP A O 1
ATOM 756 N N . LEU A 1 99 ? -0.900 -10.488 1.632 1.00 60.16 99 LEU A N 1
ATOM 757 C CA . LEU A 1 99 ? 0.425 -10.062 1.169 1.00 60.16 99 LEU A CA 1
ATOM 758 C C . LEU A 1 99 ? 0.697 -10.448 -0.291 1.00 60.16 99 LEU A C 1
ATOM 760 O O . LEU A 1 99 ? 1.396 -9.715 -0.988 1.00 60.16 99 LEU A O 1
ATOM 764 N N . ASP A 1 100 ? 0.119 -11.552 -0.769 1.00 56.88 100 ASP A N 1
ATOM 765 C CA . ASP A 1 100 ? 0.264 -11.982 -2.165 1.00 56.88 100 ASP A CA 1
ATOM 766 C C . ASP A 1 100 ? -0.419 -10.990 -3.119 1.00 56.88 100 ASP A C 1
ATOM 768 O O . ASP A 1 100 ? 0.059 -10.762 -4.230 1.00 56.88 100 ASP A O 1
ATOM 772 N N . ARG A 1 101 ? -1.498 -10.342 -2.666 1.00 58.44 101 ARG A N 1
ATOM 773 C CA . ARG A 1 101 ? -2.189 -9.263 -3.382 1.00 58.44 101 ARG A CA 1
ATOM 774 C C . ARG A 1 101 ? -1.437 -7.929 -3.324 1.00 58.44 101 ARG A C 1
ATOM 776 O O . ARG A 1 101 ? -1.366 -7.222 -4.324 1.00 58.44 101 ARG A O 1
ATOM 783 N N . LEU A 1 102 ? -0.824 -7.610 -2.184 1.00 60.19 102 LEU A N 1
ATOM 784 C CA . LEU A 1 102 ? -0.031 -6.385 -1.997 1.00 60.19 102 LEU A CA 1
ATOM 785 C C . LEU A 1 102 ? 1.256 -6.354 -2.829 1.00 60.19 102 LEU A C 1
ATOM 787 O O . LEU A 1 102 ? 1.652 -5.292 -3.309 1.00 60.19 102 LEU A O 1
ATOM 791 N N . ASP A 1 103 ? 1.893 -7.512 -3.002 1.00 56.06 103 ASP A N 1
ATOM 792 C CA . ASP A 1 103 ? 3.034 -7.690 -3.907 1.00 56.06 103 ASP A CA 1
ATOM 793 C C . ASP A 1 103 ? 2.557 -7.884 -5.371 1.00 56.06 103 ASP A C 1
ATOM 795 O O . ASP A 1 103 ? 3.270 -7.546 -6.318 1.00 56.06 103 ASP A O 1
ATOM 799 N N . ALA A 1 104 ? 1.320 -8.378 -5.517 1.00 49.62 104 ALA A N 1
ATOM 800 C CA . ALA A 1 104 ? 0.455 -8.482 -6.694 1.00 49.62 104 ALA A CA 1
ATOM 801 C C . ALA A 1 104 ? 0.361 -7.210 -7.548 1.00 49.62 104 ALA A C 1
ATOM 803 O O . ALA A 1 104 ? 0.779 -7.204 -8.698 1.00 49.62 104 ALA A O 1
ATOM 804 N N . ASP A 1 105 ? -0.234 -6.153 -6.983 1.00 51.91 105 ASP A N 1
ATOM 805 C CA . ASP A 1 105 ? -0.913 -5.078 -7.727 1.00 51.91 105 ASP A CA 1
ATOM 806 C C . ASP A 1 105 ? 0.009 -3.980 -8.322 1.00 51.91 105 ASP A C 1
ATOM 808 O O . ASP A 1 105 ? -0.476 -3.023 -8.915 1.00 51.91 105 ASP A O 1
ATOM 812 N N . GLY A 1 106 ? 1.340 -4.114 -8.254 1.00 59.06 106 GLY A N 1
ATOM 813 C CA . GLY A 1 106 ? 2.313 -3.248 -8.961 1.00 59.06 106 GLY A CA 1
ATOM 814 C C . GLY A 1 106 ? 2.470 -1.813 -8.425 1.00 59.06 106 GLY A C 1
ATOM 815 O O . GLY A 1 106 ? 3.574 -1.262 -8.448 1.00 59.06 106 GLY A O 1
ATOM 816 N N . ASP A 1 107 ? 1.429 -1.264 -7.805 1.00 74.44 107 ASP A N 1
ATOM 817 C CA . ASP A 1 107 ? 1.347 0.115 -7.298 1.00 74.44 107 ASP A CA 1
ATOM 818 C C . ASP A 1 107 ? 1.484 0.194 -5.767 1.00 74.44 107 ASP A C 1
ATOM 820 O O . ASP A 1 107 ? 1.837 1.229 -5.216 1.00 74.44 107 ASP A O 1
ATOM 824 N N . GLY A 1 108 ? 1.356 -0.944 -5.068 1.00 82.38 108 GLY A N 1
ATOM 825 C CA . GLY A 1 108 ? 1.706 -1.071 -3.645 1.00 82.38 108 GLY A CA 1
ATOM 826 C C . GLY A 1 108 ? 0.685 -0.466 -2.688 1.00 82.38 108 GLY A C 1
ATOM 827 O O . GLY A 1 108 ? 0.874 -0.520 -1.475 1.00 82.38 108 GLY A O 1
ATOM 828 N N . VAL A 1 109 ? -0.407 0.063 -3.229 1.00 87.88 109 VAL A N 1
ATOM 829 C CA . VAL A 1 109 ? -1.563 0.561 -2.496 1.00 87.88 109 VAL A CA 1
ATOM 830 C C . VAL A 1 109 ? -2.795 -0.065 -3.110 1.00 87.88 109 VAL A C 1
ATOM 832 O O . VAL A 1 109 ? -2.916 -0.113 -4.331 1.00 87.88 109 VAL A O 1
ATOM 835 N N . VAL A 1 110 ? -3.729 -0.509 -2.276 1.00 86.69 110 VAL A N 1
ATOM 836 C CA . VAL A 1 110 ? -5.046 -0.923 -2.749 1.00 86.69 110 VAL A CA 1
ATOM 837 C C . VAL A 1 110 ? -6.126 -0.337 -1.866 1.00 86.69 110 VAL A C 1
ATOM 839 O O . VAL A 1 110 ? -6.084 -0.485 -0.647 1.00 86.69 110 VAL A O 1
ATOM 842 N N . ILE A 1 111 ? -7.120 0.286 -2.492 1.00 88.38 111 ILE A N 1
ATOM 843 C CA . ILE A 1 111 ? -8.259 0.888 -1.810 1.00 88.38 111 ILE A CA 1
ATOM 844 C C . ILE A 1 111 ? -9.495 0.038 -2.100 1.00 88.38 111 ILE A C 1
ATOM 846 O O . ILE A 1 111 ? -9.928 -0.087 -3.244 1.00 88.38 111 ILE A O 1
ATOM 850 N N . THR A 1 112 ? -10.053 -0.558 -1.051 1.00 87.62 112 THR A N 1
ATOM 851 C CA . THR A 1 112 ? -11.252 -1.399 -1.122 1.00 87.62 112 THR A CA 1
ATOM 852 C C . THR A 1 112 ? -12.444 -0.630 -0.575 1.00 87.62 112 THR A C 1
ATOM 854 O O . THR A 1 112 ? -12.417 -0.186 0.574 1.00 87.62 112 THR A O 1
ATOM 857 N N . GLU A 1 113 ? -13.498 -0.499 -1.378 1.00 88.00 113 GLU A N 1
ATOM 858 C CA . GLU A 1 113 ? -14.774 0.057 -0.926 1.00 88.00 113 GLU A CA 1
ATOM 859 C C . GLU A 1 113 ? -15.630 -1.048 -0.292 1.00 88.00 113 GLU A C 1
ATOM 861 O O . GLU A 1 113 ? -15.953 -2.058 -0.933 1.00 88.00 113 GLU A O 1
ATOM 866 N N . VAL A 1 114 ? -16.008 -0.845 0.969 1.00 86.25 114 VAL A N 1
ATOM 867 C CA . VAL A 1 114 ? -16.820 -1.765 1.765 1.00 86.25 114 VAL A CA 1
ATOM 868 C C . VAL A 1 114 ? -18.147 -1.098 2.088 1.00 86.25 114 VAL A C 1
ATOM 870 O O . VAL A 1 114 ? -18.184 -0.045 2.718 1.00 86.25 114 VAL A O 1
ATOM 873 N N . VAL A 1 115 ? -19.253 -1.737 1.715 1.00 85.25 115 VAL A N 1
ATOM 874 C CA . VAL A 1 115 ? -20.572 -1.354 2.230 1.00 85.25 115 VAL A CA 1
ATOM 875 C C . VAL A 1 115 ? -20.857 -2.204 3.454 1.00 85.25 115 VAL A C 1
ATOM 877 O O . VAL A 1 115 ? -21.082 -3.411 3.330 1.00 85.25 115 VAL A O 1
ATOM 880 N N . GLY A 1 116 ? -20.805 -1.582 4.631 1.00 80.00 116 GLY A N 1
ATOM 881 C CA . GLY A 1 116 ? -21.073 -2.254 5.897 1.00 80.00 116 GLY A CA 1
ATOM 882 C C . GLY A 1 116 ? -22.510 -2.760 5.992 1.00 80.00 116 GLY A C 1
ATOM 883 O O . GLY A 1 116 ? -23.390 -2.373 5.221 1.00 80.00 116 GLY A O 1
ATOM 884 N N . VAL A 1 117 ? -22.771 -3.618 6.977 1.00 77.69 117 VAL A N 1
ATOM 885 C CA . VAL A 1 117 ? -24.118 -4.165 7.235 1.00 77.69 117 VAL A CA 1
ATOM 886 C C . VAL A 1 117 ? -25.154 -3.084 7.569 1.00 77.69 117 VAL A C 1
ATOM 888 O O . VAL A 1 117 ? -26.352 -3.291 7.396 1.00 77.69 117 VAL A O 1
ATOM 891 N N . ASP A 1 118 ? -24.688 -1.918 8.015 1.00 84.56 118 ASP A N 1
ATOM 892 C CA . ASP A 1 118 ? -25.472 -0.710 8.269 1.00 84.56 118 ASP A CA 1
ATOM 893 C C . ASP A 1 118 ? -25.758 0.120 7.001 1.00 84.56 118 ASP A C 1
ATOM 895 O O . ASP A 1 118 ? -26.427 1.150 7.073 1.00 84.56 118 ASP A O 1
ATOM 899 N N . GLY A 1 119 ? -25.268 -0.316 5.837 1.00 83.69 119 GLY A N 1
ATOM 900 C CA . GLY A 1 119 ? -25.430 0.357 4.550 1.00 83.69 119 GLY A CA 1
ATOM 901 C C . GLY A 1 119 ? -24.494 1.547 4.330 1.00 83.69 119 GLY A C 1
ATOM 902 O O . GLY A 1 119 ? -24.594 2.191 3.285 1.00 83.69 119 GLY A O 1
ATOM 903 N N . LYS A 1 120 ? -23.591 1.854 5.272 1.00 89.50 120 LYS A N 1
ATOM 904 C CA . LYS A 1 120 ? -22.590 2.910 5.084 1.00 89.50 120 LYS A CA 1
ATOM 905 C C . LYS A 1 120 ? -21.434 2.422 4.216 1.00 89.50 120 LYS A C 1
ATOM 907 O O . LYS A 1 120 ? -20.974 1.290 4.363 1.00 89.50 120 LYS A O 1
ATOM 912 N N . VAL A 1 121 ? -20.946 3.311 3.357 1.00 90.50 121 VAL A N 1
ATOM 913 C CA . VAL A 1 121 ? -19.707 3.116 2.599 1.00 90.50 121 VAL A CA 1
ATOM 914 C C . VAL A 1 121 ? -18.517 3.420 3.507 1.00 90.50 121 VAL A C 1
ATOM 916 O O . VAL A 1 121 ? -18.530 4.402 4.246 1.00 90.50 121 VAL A O 1
ATOM 919 N N . ARG A 1 122 ? -17.506 2.557 3.451 1.00 92.31 122 ARG A N 1
ATOM 920 C CA . ARG A 1 122 ? -16.240 2.648 4.179 1.00 92.31 122 ARG A CA 1
ATOM 921 C C . ARG A 1 122 ? -15.093 2.278 3.259 1.00 92.31 122 ARG A C 1
ATOM 923 O O . ARG A 1 122 ? -15.295 1.557 2.279 1.00 92.31 122 ARG A O 1
ATOM 930 N N . TYR A 1 123 ? -13.887 2.698 3.614 1.00 93.44 123 TYR A N 1
ATOM 931 C CA . TYR A 1 123 ? -12.699 2.422 2.812 1.00 93.44 123 TYR A CA 1
ATOM 932 C C . TYR A 1 123 ? -11.649 1.668 3.615 1.00 93.44 123 TYR A C 1
ATOM 934 O O . TYR A 1 123 ? -11.307 2.055 4.731 1.00 93.44 123 TYR A O 1
ATOM 942 N N . VAL A 1 124 ? -11.105 0.610 3.019 1.00 92.88 124 VAL A N 1
ATOM 943 C CA . VAL A 1 124 ? -9.929 -0.100 3.531 1.00 92.88 124 VAL A CA 1
ATOM 944 C C . VAL A 1 124 ? -8.759 0.198 2.603 1.00 92.88 124 VAL A C 1
ATOM 946 O O . VAL A 1 124 ? -8.775 -0.199 1.438 1.00 92.88 124 VAL A O 1
ATOM 949 N N . VAL A 1 125 ? -7.756 0.914 3.110 1.00 92.94 125 VAL A N 1
ATOM 950 C CA . VAL A 1 125 ? -6.558 1.317 2.363 1.00 92.94 125 VAL A CA 1
ATOM 951 C C . VAL A 1 125 ? -5.404 0.429 2.799 1.00 92.94 125 VAL A C 1
ATOM 953 O O . VAL A 1 125 ? -4.871 0.575 3.897 1.00 92.94 125 VAL A O 1
ATOM 956 N N . THR A 1 126 ? -5.026 -0.511 1.943 1.00 91.25 126 THR A N 1
ATOM 957 C CA . THR A 1 126 ? -3.941 -1.460 2.190 1.00 91.25 126 THR A CA 1
ATOM 958 C C . THR A 1 126 ? -2.648 -0.988 1.534 1.00 91.25 126 THR A C 1
ATOM 960 O O . THR A 1 126 ? -2.644 -0.686 0.346 1.00 91.25 126 THR A O 1
ATOM 963 N N . ILE A 1 127 ? -1.554 -0.941 2.296 1.00 91.12 127 ILE A N 1
ATOM 964 C CA . ILE A 1 127 ? -0.267 -0.352 1.913 1.00 91.12 127 ILE A CA 1
ATOM 965 C C . ILE A 1 127 ? 0.845 -1.399 2.090 1.00 91.12 127 ILE A C 1
ATOM 967 O O . ILE A 1 127 ? 1.029 -1.957 3.178 1.00 91.12 127 ILE A O 1
ATOM 971 N N . THR A 1 128 ? 1.586 -1.674 1.015 1.00 88.50 128 THR A N 1
ATOM 972 C CA . THR A 1 128 ? 2.660 -2.678 0.995 1.00 88.50 128 THR A CA 1
ATOM 973 C C . THR A 1 128 ? 3.938 -2.204 1.700 1.00 88.50 128 THR A C 1
ATOM 975 O O . THR A 1 128 ? 4.072 -1.045 2.090 1.00 88.50 128 THR A O 1
ATOM 978 N N . GLY A 1 129 ? 4.883 -3.126 1.883 1.00 84.62 129 GLY A N 1
ATOM 979 C CA . GLY A 1 129 ? 6.193 -2.856 2.471 1.00 84.62 129 GLY A CA 1
ATOM 980 C C . GLY A 1 129 ? 7.250 -2.386 1.469 1.00 84.62 129 GLY A C 1
ATOM 981 O O . GLY A 1 129 ? 6.985 -2.170 0.291 1.00 84.62 129 GLY A O 1
ATOM 982 N N . THR A 1 130 ? 8.490 -2.279 1.955 1.00 78.06 130 THR A N 1
ATOM 983 C CA . THR A 1 130 ? 9.648 -1.868 1.144 1.00 78.06 130 THR A CA 1
ATOM 984 C C . THR A 1 130 ? 9.822 -2.772 -0.079 1.00 78.06 130 THR A C 1
ATOM 986 O O . THR A 1 130 ? 9.879 -4.000 0.050 1.00 78.06 130 THR A O 1
ATOM 989 N N . ARG A 1 131 ? 10.006 -2.177 -1.260 1.00 77.88 131 ARG A N 1
ATOM 990 C CA . ARG A 1 131 ? 10.267 -2.906 -2.507 1.00 77.88 131 ARG A CA 1
ATOM 991 C C . ARG A 1 131 ? 11.766 -3.184 -2.676 1.00 77.88 131 ARG A C 1
ATOM 993 O O . ARG A 1 131 ? 12.541 -2.239 -2.809 1.00 77.88 131 ARG A O 1
ATOM 1000 N N . PRO A 1 132 ? 12.206 -4.457 -2.763 1.00 64.06 132 PRO A N 1
ATOM 1001 C CA . PRO A 1 132 ? 13.634 -4.800 -2.795 1.00 64.06 132 PRO A CA 1
ATOM 1002 C C . PRO A 1 132 ? 14.413 -4.261 -4.004 1.00 64.06 132 PRO A C 1
ATOM 1004 O O . PRO A 1 132 ? 15.639 -4.188 -3.959 1.00 64.06 132 PRO A O 1
ATOM 1007 N N . PHE A 1 133 ? 13.715 -3.932 -5.095 1.00 64.69 133 PHE A N 1
ATOM 1008 C CA . PHE A 1 133 ? 14.313 -3.491 -6.359 1.00 64.69 133 PHE A CA 1
ATOM 1009 C C . PHE A 1 133 ? 13.952 -2.052 -6.743 1.00 64.69 133 PHE A C 1
ATOM 1011 O O . PHE A 1 133 ? 14.320 -1.634 -7.840 1.00 64.69 133 PHE A O 1
ATOM 1018 N N . ALA A 1 134 ? 13.247 -1.317 -5.877 1.00 70.44 134 ALA A N 1
ATOM 1019 C CA . ALA A 1 134 ? 12.936 0.085 -6.129 1.00 70.44 134 ALA A CA 1
ATOM 1020 C C . ALA A 1 134 ? 14.218 0.931 -6.075 1.00 70.44 134 ALA A C 1
ATOM 1022 O O . ALA A 1 134 ? 15.047 0.779 -5.169 1.00 70.44 134 ALA A O 1
ATOM 1023 N N . ALA A 1 135 ? 14.407 1.795 -7.069 1.00 73.75 135 ALA A N 1
ATOM 1024 C CA . ALA A 1 135 ? 15.511 2.745 -7.084 1.00 73.75 135 ALA A CA 1
ATOM 1025 C C . ALA A 1 135 ? 15.257 3.887 -6.078 1.00 73.75 135 ALA A C 1
ATOM 1027 O O . ALA A 1 135 ? 14.104 4.203 -5.797 1.00 73.75 135 ALA A O 1
ATOM 1028 N N . PRO A 1 136 ? 16.306 4.556 -5.562 1.00 75.31 136 PRO A N 1
ATOM 1029 C CA . PRO A 1 136 ? 16.128 5.740 -4.724 1.00 75.31 136 PRO A CA 1
ATOM 1030 C C . PRO A 1 136 ? 15.244 6.799 -5.398 1.00 75.31 136 PRO A C 1
ATOM 1032 O O . PRO A 1 136 ? 15.559 7.252 -6.503 1.00 75.31 136 PRO A O 1
ATOM 1035 N N . GLY A 1 137 ? 14.180 7.217 -4.713 1.00 75.06 137 GLY A N 1
ATOM 1036 C CA . GLY A 1 137 ? 13.186 8.167 -5.207 1.00 75.06 137 GLY A CA 1
ATOM 1037 C C . GLY A 1 137 ? 11.985 7.531 -5.914 1.00 75.06 137 GLY A C 1
ATOM 1038 O O . GLY A 1 137 ? 11.114 8.274 -6.360 1.00 75.06 137 GLY A O 1
ATOM 1039 N N . GLU A 1 138 ? 11.928 6.203 -6.034 1.00 82.94 138 GLU A N 1
ATOM 1040 C CA . GLU A 1 138 ? 10.708 5.481 -6.405 1.00 82.94 138 GLU A CA 1
ATOM 1041 C C . GLU A 1 138 ? 9.848 5.213 -5.163 1.00 82.94 138 GLU A C 1
ATOM 1043 O O . GLU A 1 138 ? 10.357 5.060 -4.055 1.00 82.94 138 GLU A O 1
ATOM 1048 N N . HIS A 1 139 ? 8.529 5.100 -5.340 1.00 88.31 139 HIS A N 1
ATOM 1049 C CA . HIS A 1 139 ? 7.650 4.748 -4.227 1.00 88.31 139 HIS A CA 1
ATOM 1050 C C . HIS A 1 139 ? 8.048 3.406 -3.605 1.00 88.31 139 HIS A C 1
ATOM 1052 O O . HIS A 1 139 ? 8.365 2.437 -4.305 1.00 88.31 139 HIS A O 1
ATOM 1058 N N . PHE A 1 140 ? 7.966 3.354 -2.278 1.00 86.31 140 PHE A N 1
ATOM 1059 C CA . PHE A 1 140 ? 8.335 2.217 -1.441 1.00 86.31 140 PHE A CA 1
ATOM 1060 C C . PHE A 1 140 ? 9.829 1.845 -1.451 1.00 86.31 140 PHE A C 1
ATOM 1062 O O . PHE A 1 140 ? 10.189 0.699 -1.148 1.00 86.31 140 PHE A O 1
ATOM 1069 N N . ASP A 1 141 ? 10.721 2.774 -1.812 1.00 84.19 141 ASP A N 1
ATOM 1070 C CA . ASP A 1 141 ? 12.162 2.547 -1.705 1.00 84.19 141 ASP A CA 1
ATOM 1071 C C . ASP A 1 141 ? 12.650 2.553 -0.241 1.00 84.19 141 ASP A C 1
ATOM 1073 O O . ASP A 1 141 ? 12.010 3.080 0.671 1.00 84.19 141 ASP A O 1
ATOM 1077 N N . ALA A 1 142 ? 13.805 1.935 0.014 1.00 78.25 142 ALA A N 1
ATOM 1078 C CA . ALA A 1 142 ? 14.314 1.750 1.372 1.00 78.25 142 ALA A CA 1
ATOM 1079 C C . ALA A 1 142 ? 14.679 3.059 2.102 1.00 78.25 142 ALA A C 1
ATOM 1081 O O . ALA A 1 142 ? 14.659 3.081 3.332 1.00 78.25 142 ALA A O 1
ATOM 1082 N N . LEU A 1 143 ? 15.007 4.146 1.397 1.00 79.50 143 LEU A N 1
ATOM 1083 C CA . LEU A 1 143 ? 15.273 5.452 2.011 1.00 79.50 143 LEU A CA 1
ATOM 1084 C C . LEU A 1 143 ? 14.001 6.076 2.585 1.00 79.50 143 LEU A C 1
ATOM 1086 O O . LEU A 1 143 ? 14.078 6.788 3.587 1.00 79.50 143 LEU A O 1
ATOM 1090 N N . GLU A 1 144 ? 12.833 5.764 2.024 1.00 84.69 144 GLU A N 1
ATOM 1091 C CA . GLU A 1 144 ? 11.549 6.244 2.544 1.00 84.69 144 GLU A CA 1
ATOM 1092 C C . GLU A 1 144 ? 11.186 5.632 3.908 1.00 84.69 144 GLU A C 1
ATOM 1094 O O . GLU A 1 144 ? 10.324 6.151 4.613 1.00 84.69 144 GLU A O 1
ATOM 1099 N N . ASN A 1 145 ? 11.941 4.634 4.388 1.00 80.69 145 ASN A N 1
ATOM 1100 C CA . ASN A 1 145 ? 11.884 4.211 5.792 1.00 80.69 145 ASN A CA 1
ATOM 1101 C C . ASN A 1 145 ? 12.260 5.332 6.776 1.00 80.69 145 ASN A C 1
ATOM 1103 O O . ASN A 1 145 ? 11.984 5.206 7.967 1.00 80.69 145 ASN A O 1
ATOM 1107 N N . ALA A 1 146 ? 12.825 6.450 6.303 1.00 79.88 146 ALA A N 1
ATOM 1108 C CA . ALA A 1 146 ? 12.958 7.682 7.078 1.00 79.88 146 ALA A CA 1
ATOM 1109 C C . ALA A 1 146 ? 11.615 8.198 7.643 1.00 79.88 146 ALA A C 1
ATOM 1111 O O . ALA A 1 146 ? 11.630 8.930 8.634 1.00 79.88 146 ALA A O 1
ATOM 1112 N N . ALA A 1 147 ? 10.470 7.755 7.101 1.00 83.50 147 ALA A N 1
ATOM 1113 C CA . ALA A 1 147 ? 9.137 7.973 7.672 1.00 83.50 147 ALA A CA 1
ATOM 1114 C C . ALA A 1 147 ? 9.013 7.499 9.134 1.00 83.50 147 ALA A C 1
ATOM 1116 O O . ALA A 1 147 ? 8.160 7.981 9.876 1.00 83.50 147 ALA A O 1
ATOM 1117 N N . VAL A 1 148 ? 9.898 6.609 9.600 1.00 80.50 148 VAL A N 1
ATOM 1118 C CA . VAL A 1 148 ? 9.996 6.233 11.019 1.00 80.50 148 VAL A CA 1
ATOM 1119 C C . VAL A 1 148 ? 10.274 7.425 11.938 1.00 80.50 148 VAL A C 1
ATOM 1121 O O . VAL A 1 148 ? 9.939 7.376 13.113 1.00 80.50 148 VAL A O 1
ATOM 1124 N N . LEU A 1 149 ? 10.852 8.510 11.421 1.00 79.00 149 LEU A N 1
ATOM 1125 C CA . LEU A 1 149 ? 11.108 9.750 12.159 1.00 79.00 149 LEU A CA 1
ATOM 1126 C C . LEU A 1 149 ? 9.985 10.789 11.991 1.00 79.00 149 LEU A C 1
ATOM 1128 O O . LEU A 1 149 ? 10.189 11.956 12.318 1.00 79.00 149 LEU A O 1
ATOM 1132 N N . GLY A 1 150 ? 8.841 10.400 11.421 1.00 79.44 150 GLY A N 1
ATOM 1133 C CA . GLY A 1 150 ? 7.758 11.323 11.079 1.00 79.44 150 GLY A CA 1
ATOM 1134 C C . GLY A 1 150 ? 8.075 12.242 9.898 1.00 79.44 150 GLY A C 1
ATOM 1135 O O . GLY A 1 150 ? 7.433 13.273 9.723 1.00 79.44 150 GLY A O 1
ATOM 1136 N N . ILE A 1 151 ? 9.102 11.914 9.109 1.00 83.38 151 ILE A N 1
ATOM 1137 C CA . ILE A 1 151 ? 9.464 12.679 7.916 1.00 83.38 151 ILE A CA 1
ATOM 1138 C C . ILE A 1 151 ? 8.473 12.340 6.802 1.00 83.38 151 ILE A C 1
ATOM 1140 O O . ILE A 1 151 ? 8.317 11.173 6.454 1.00 83.38 151 ILE A O 1
ATOM 1144 N N . GLU A 1 152 ? 7.854 13.369 6.225 1.00 87.56 152 GLU A N 1
ATOM 1145 C CA . GLU A 1 152 ? 6.982 13.243 5.056 1.00 87.56 152 GLU A CA 1
ATOM 1146 C C . GLU A 1 152 ? 7.751 12.642 3.866 1.00 87.56 152 GLU A C 1
ATOM 1148 O O . GLU A 1 152 ? 8.858 13.085 3.541 1.00 87.56 152 GLU A O 1
ATOM 1153 N N . THR A 1 153 ? 7.166 11.647 3.199 1.00 90.06 153 THR A N 1
ATOM 1154 C CA . THR A 1 153 ? 7.796 10.928 2.078 1.00 90.06 153 THR A CA 1
ATOM 1155 C C . THR A 1 153 ? 6.960 11.001 0.805 1.00 90.06 153 THR A C 1
ATOM 1157 O O . THR A 1 153 ? 5.772 11.329 0.841 1.00 90.06 153 THR A O 1
ATOM 1160 N N . GLN A 1 154 ? 7.563 10.681 -0.346 1.00 91.12 154 GLN A N 1
ATOM 1161 C CA . GLN A 1 154 ? 6.828 10.697 -1.614 1.00 91.12 154 GLN A CA 1
ATOM 1162 C C . GLN A 1 154 ? 5.760 9.602 -1.648 1.00 91.12 154 GLN A C 1
ATOM 1164 O O . GLN A 1 154 ? 4.688 9.835 -2.203 1.00 91.12 154 GLN A O 1
ATOM 1169 N N . THR A 1 155 ? 6.003 8.444 -1.024 1.00 92.38 155 THR A N 1
ATOM 1170 C CA . THR A 1 155 ? 4.988 7.388 -0.917 1.00 92.38 155 THR A CA 1
ATOM 1171 C C . THR A 1 155 ? 3.806 7.822 -0.054 1.00 92.38 155 THR A C 1
ATOM 1173 O O . THR A 1 155 ? 2.673 7.505 -0.401 1.00 92.38 155 THR A O 1
ATOM 1176 N N . MET A 1 156 ? 4.017 8.596 1.020 1.00 93.69 156 MET A N 1
ATOM 1177 C CA . MET A 1 156 ? 2.899 9.162 1.792 1.00 93.69 156 MET A CA 1
ATOM 1178 C C . MET A 1 156 ? 2.020 10.062 0.920 1.00 93.69 156 MET A C 1
ATOM 1180 O O . MET A 1 156 ? 0.817 9.828 0.818 1.00 93.69 156 MET A O 1
ATOM 1184 N N . SER A 1 157 ? 2.627 11.026 0.220 1.00 94.31 157 SER A N 1
ATOM 1185 C CA . SER A 1 157 ? 1.896 11.908 -0.701 1.00 94.31 157 SER A CA 1
ATOM 1186 C C . SER A 1 157 ? 1.181 11.131 -1.813 1.00 94.31 157 SER A C 1
ATOM 1188 O O . SER A 1 157 ? 0.072 11.491 -2.199 1.00 94.31 157 SER A O 1
ATOM 1190 N N . TYR A 1 158 ? 1.789 10.051 -2.307 1.00 94.44 158 TYR A N 1
ATOM 1191 C CA . TYR A 1 158 ? 1.195 9.165 -3.305 1.00 94.44 158 TYR A CA 1
ATOM 1192 C C . TYR A 1 158 ? -0.038 8.417 -2.776 1.00 94.44 158 TYR A C 1
ATOM 1194 O O . TYR A 1 158 ? -1.080 8.428 -3.428 1.00 94.44 158 TYR A O 1
ATOM 1202 N N . VAL A 1 159 ? 0.032 7.825 -1.578 1.00 95.12 159 VAL A N 1
ATOM 1203 C CA . VAL A 1 159 ? -1.122 7.155 -0.947 1.00 95.12 159 VAL A CA 1
ATOM 1204 C C . VAL A 1 159 ? -2.265 8.147 -0.731 1.00 95.12 159 VAL A C 1
ATOM 1206 O O . VAL A 1 159 ? -3.405 7.867 -1.096 1.00 95.12 159 VAL A O 1
ATOM 1209 N N . GLU A 1 160 ? -1.965 9.325 -0.184 1.00 95.56 160 GLU A N 1
ATOM 1210 C CA . GLU A 1 160 ? -2.958 10.379 0.028 1.00 95.56 160 GLU A CA 1
ATOM 1211 C C . GLU A 1 160 ? -3.581 10.874 -1.284 1.00 95.56 160 GLU A C 1
ATOM 1213 O O . GLU A 1 160 ? -4.780 11.158 -1.337 1.00 95.56 160 GLU A O 1
ATOM 1218 N N . GLN A 1 161 ? -2.789 10.960 -2.357 1.00 94.81 161 GLN A N 1
ATOM 1219 C CA . GLN A 1 161 ? -3.296 11.284 -3.685 1.00 94.81 161 GLN A CA 1
ATOM 1220 C C . GLN A 1 161 ? -4.293 10.223 -4.159 1.00 94.81 161 GLN A C 1
ATOM 1222 O O . GLN A 1 161 ? -5.391 10.586 -4.578 1.00 94.81 161 GLN A O 1
ATOM 1227 N N . LEU A 1 162 ? -3.961 8.932 -4.046 1.00 93.69 162 LEU A N 1
ATOM 1228 C CA . LEU A 1 162 ? -4.869 7.846 -4.428 1.00 93.69 162 LEU A CA 1
ATOM 1229 C C . LEU A 1 162 ? -6.166 7.868 -3.609 1.00 93.69 162 LEU A C 1
ATOM 1231 O O . LEU A 1 162 ? -7.249 7.687 -4.165 1.00 93.69 162 LEU A O 1
ATOM 1235 N N . MET A 1 163 ? -6.078 8.137 -2.303 1.00 95.31 163 MET A N 1
ATOM 1236 C CA . MET A 1 163 ? -7.259 8.314 -1.452 1.00 95.31 163 MET A CA 1
ATOM 1237 C C . MET A 1 163 ? -8.132 9.480 -1.941 1.00 95.31 163 MET A C 1
ATOM 1239 O O . MET A 1 163 ? -9.348 9.334 -2.075 1.00 95.31 163 MET A O 1
ATOM 1243 N N . GLY A 1 164 ? -7.519 10.615 -2.285 1.00 95.06 164 GLY A N 1
ATOM 1244 C CA . GLY A 1 164 ? -8.226 11.783 -2.815 1.00 95.06 164 GLY A CA 1
ATOM 1245 C C . GLY A 1 164 ? -8.852 11.546 -4.193 1.00 95.06 164 GLY A C 1
ATOM 1246 O O . GLY A 1 164 ? -9.972 11.987 -4.445 1.00 95.06 164 GLY A O 1
ATOM 1247 N N . GLU A 1 165 ? -8.183 10.805 -5.077 1.00 92.12 165 GLU A N 1
ATOM 1248 C CA . GLU A 1 165 ? -8.708 10.416 -6.395 1.00 92.12 165 GLU A CA 1
ATOM 1249 C C . GLU A 1 165 ? -9.926 9.485 -6.294 1.00 92.12 165 GLU A C 1
ATOM 1251 O O . GLU A 1 165 ? -10.789 9.495 -7.176 1.00 92.12 165 GLU A O 1
ATOM 1256 N N . ARG A 1 166 ? -10.041 8.729 -5.194 1.00 87.94 166 ARG A N 1
ATOM 1257 C CA . ARG A 1 166 ? -11.237 7.945 -4.842 1.00 87.94 166 ARG A CA 1
ATOM 1258 C C . ARG A 1 166 ? -12.360 8.782 -4.233 1.00 87.94 166 ARG A C 1
ATOM 1260 O O . ARG A 1 166 ? -13.446 8.255 -4.020 1.00 87.94 166 ARG A O 1
ATOM 1267 N N . GLY A 1 167 ? -12.124 10.070 -3.992 1.00 93.38 167 GLY A N 1
ATOM 1268 C CA . GLY A 1 167 ? -13.093 10.966 -3.371 1.00 93.38 167 GLY A CA 1
ATOM 1269 C C . GLY A 1 167 ? -13.245 10.757 -1.868 1.00 93.38 167 GLY A C 1
ATOM 1270 O O . GLY A 1 167 ? -14.234 11.227 -1.315 1.00 93.38 167 GLY A O 1
ATOM 1271 N N . ILE A 1 168 ? -12.292 10.076 -1.220 1.00 95.62 168 ILE A N 1
ATOM 1272 C CA . ILE A 1 168 ? -12.262 9.943 0.239 1.00 95.62 168 ILE A CA 1
ATOM 1273 C C . ILE A 1 168 ? -12.047 11.337 0.845 1.00 95.62 168 ILE A C 1
ATOM 1275 O O . ILE A 1 168 ? -11.312 12.171 0.308 1.00 95.62 168 ILE A O 1
ATOM 1279 N N . THR A 1 169 ? -12.697 11.597 1.969 1.00 95.06 169 THR A N 1
ATOM 1280 C CA . THR A 1 169 ? -12.643 12.846 2.728 1.00 95.06 169 THR A CA 1
ATOM 1281 C C . THR A 1 169 ? -12.472 12.561 4.219 1.00 95.06 169 THR A C 1
ATOM 1283 O O . THR A 1 169 ? -12.502 11.414 4.656 1.00 95.06 169 THR A O 1
ATOM 1286 N N . SER A 1 170 ? -12.316 13.609 5.031 1.00 94.62 170 SER A N 1
ATOM 1287 C CA . SER A 1 170 ? -12.251 13.486 6.493 1.00 94.62 170 SER A CA 1
ATOM 1288 C C . SER A 1 170 ? -13.556 13.019 7.150 1.00 94.62 170 SER A C 1
ATOM 1290 O O . SER A 1 170 ? -13.548 12.716 8.339 1.00 94.62 170 SER A O 1
ATOM 1292 N N . GLU A 1 171 ? -14.668 13.004 6.410 1.00 94.81 171 GLU A N 1
ATOM 1293 C CA . GLU A 1 171 ? -15.974 12.539 6.896 1.00 94.81 171 GLU A CA 1
ATOM 1294 C C . GLU A 1 171 ? -16.181 11.032 6.671 1.00 94.81 171 GLU A C 1
ATOM 1296 O O . GLU A 1 171 ? -17.134 10.454 7.197 1.00 94.81 171 GLU A O 1
ATOM 1301 N N . ASP A 1 172 ? -15.317 10.396 5.876 1.00 94.81 172 ASP A N 1
ATOM 1302 C CA . ASP A 1 172 ? -15.408 8.975 5.564 1.00 94.81 172 ASP A CA 1
ATOM 1303 C C . ASP A 1 172 ? -14.773 8.117 6.665 1.00 94.81 172 ASP A C 1
ATOM 1305 O O . ASP A 1 172 ? -13.757 8.468 7.265 1.00 94.81 172 ASP A O 1
ATOM 1309 N N . GLU A 1 173 ? -15.355 6.942 6.912 1.00 93.94 173 GLU A N 1
ATOM 1310 C CA . GLU A 1 173 ? -14.787 5.960 7.836 1.00 93.94 173 GLU A CA 1
ATOM 1311 C C . GLU A 1 173 ? -13.702 5.149 7.098 1.00 93.94 173 GLU A C 1
ATOM 1313 O O . GLU A 1 173 ? -13.989 4.412 6.145 1.00 93.94 173 GLU A O 1
ATOM 1318 N N . VAL A 1 174 ? -12.447 5.305 7.534 1.00 94.62 174 VAL A N 1
ATOM 1319 C CA . VAL A 1 174 ? -11.258 4.732 6.883 1.00 94.62 174 VAL A CA 1
ATOM 1320 C C . VAL A 1 174 ? -10.526 3.769 7.818 1.00 94.62 174 VAL A C 1
ATOM 1322 O O . VAL A 1 174 ? -10.260 4.078 8.980 1.00 94.62 174 VAL A O 1
ATOM 1325 N N . LEU A 1 175 ? -10.154 2.612 7.274 1.00 94.06 175 LEU A N 1
ATOM 1326 C CA . LEU A 1 175 ? -9.247 1.644 7.878 1.00 94.06 175 LEU A CA 1
ATOM 1327 C C . LEU A 1 175 ? -7.934 1.636 7.087 1.00 94.06 175 LEU A C 1
ATOM 1329 O O . LEU A 1 175 ? -7.904 1.224 5.926 1.00 94.06 175 LEU A O 1
ATOM 1333 N N . LEU A 1 176 ? -6.845 2.078 7.714 1.00 94.44 176 LEU A N 1
ATOM 1334 C CA . LEU A 1 176 ? -5.498 2.022 7.149 1.00 94.44 176 LEU A CA 1
ATOM 1335 C C . LEU A 1 176 ? -4.829 0.706 7.557 1.00 94.44 176 LEU A C 1
ATOM 1337 O O . LEU A 1 176 ? -4.776 0.359 8.733 1.00 94.44 176 LEU A O 1
ATOM 1341 N N . VAL A 1 177 ? -4.300 -0.024 6.583 1.00 92.62 177 VAL A N 1
ATOM 1342 C CA . VAL A 1 177 ? -3.779 -1.387 6.734 1.00 92.62 177 VAL A CA 1
ATOM 1343 C C . VAL A 1 177 ? -2.368 -1.401 6.158 1.00 92.62 177 VAL A C 1
ATOM 1345 O O . VAL A 1 177 ? -2.199 -1.118 4.978 1.00 92.62 177 VAL A O 1
ATOM 1348 N N . GLY A 1 178 ? -1.338 -1.695 6.953 1.00 90.81 178 GLY A N 1
ATOM 1349 C CA . GLY A 1 178 ? 0.051 -1.542 6.501 1.00 90.81 178 GLY A CA 1
ATOM 1350 C C . GLY A 1 178 ? 0.984 -2.680 6.901 1.00 90.81 178 GLY A C 1
ATOM 1351 O O . GLY A 1 178 ? 1.027 -3.072 8.066 1.00 90.81 178 GLY A O 1
ATOM 1352 N N . TYR A 1 179 ? 1.784 -3.174 5.952 1.00 87.88 179 TYR A N 1
ATOM 1353 C CA . TYR A 1 179 ? 2.859 -4.135 6.221 1.00 87.88 179 TYR A CA 1
ATOM 1354 C C . TYR A 1 179 ? 4.227 -3.448 6.201 1.00 87.88 179 TYR A C 1
ATOM 1356 O O . TYR A 1 179 ? 4.544 -2.743 5.243 1.00 87.88 179 TYR A O 1
ATOM 1364 N N . SER A 1 180 ? 5.081 -3.699 7.199 1.00 87.62 180 SER A N 1
ATOM 1365 C CA . SER A 1 180 ? 6.458 -3.180 7.221 1.00 87.62 180 SER A CA 1
ATOM 1366 C C . SER A 1 180 ? 6.496 -1.649 7.055 1.00 87.62 180 SER A C 1
ATOM 1368 O O . SER A 1 180 ? 5.841 -0.933 7.810 1.00 87.62 180 SER A O 1
ATOM 1370 N N . GLN A 1 181 ? 7.203 -1.129 6.047 1.00 88.38 181 GLN A N 1
ATOM 1371 C CA . GLN A 1 181 ? 7.191 0.288 5.666 1.00 88.38 181 GLN A CA 1
ATOM 1372 C C . GLN A 1 181 ? 5.777 0.852 5.441 1.00 88.38 181 GLN A C 1
ATOM 1374 O O . GLN A 1 181 ? 5.498 1.976 5.853 1.00 88.38 181 GLN A O 1
ATOM 1379 N N . GLY A 1 182 ? 4.854 0.081 4.864 1.00 90.25 182 GLY A N 1
ATOM 1380 C CA . GLY A 1 182 ? 3.469 0.511 4.672 1.00 90.25 182 GLY A CA 1
ATOM 1381 C C . GLY A 1 182 ? 2.750 0.810 5.983 1.00 90.25 182 GLY A C 1
ATOM 1382 O O . GLY A 1 182 ? 1.904 1.698 6.035 1.00 90.25 182 GLY A O 1
ATOM 1383 N N . GLY A 1 183 ? 3.133 0.136 7.072 1.00 89.81 183 GLY A N 1
ATOM 1384 C CA . GLY A 1 183 ? 2.640 0.452 8.408 1.00 89.81 183 GLY A CA 1
ATOM 1385 C C . GLY A 1 183 ? 3.206 1.760 8.968 1.00 89.81 183 GLY A C 1
ATOM 1386 O O . GLY A 1 183 ? 2.481 2.473 9.659 1.00 89.81 183 GLY A O 1
ATOM 1387 N N . LEU A 1 184 ? 4.452 2.139 8.646 1.00 87.81 184 LEU A N 1
ATOM 1388 C CA . LEU A 1 184 ? 4.978 3.478 8.966 1.00 87.81 184 LEU A CA 1
ATOM 1389 C C . LEU A 1 184 ? 4.190 4.561 8.238 1.00 87.81 184 LEU A C 1
ATOM 1391 O O . LEU A 1 184 ? 3.830 5.578 8.826 1.00 87.81 184 LEU A O 1
ATOM 1395 N N . ILE A 1 185 ? 3.924 4.332 6.956 1.00 91.94 185 ILE A N 1
ATOM 1396 C CA . ILE A 1 185 ? 3.174 5.258 6.113 1.00 91.94 185 ILE A CA 1
ATOM 1397 C C . ILE A 1 185 ? 1.748 5.408 6.652 1.00 91.94 185 ILE A C 1
ATOM 1399 O O . ILE A 1 185 ? 1.313 6.530 6.890 1.00 91.94 185 ILE A O 1
ATOM 1403 N N . ALA A 1 186 ? 1.060 4.299 6.946 1.00 93.25 186 ALA A N 1
ATOM 1404 C CA . ALA A 1 186 ? -0.278 4.302 7.541 1.00 93.25 186 ALA A CA 1
ATOM 1405 C C . ALA A 1 186 ? -0.335 5.096 8.858 1.00 93.25 186 ALA A C 1
ATOM 1407 O O . ALA A 1 186 ? -1.211 5.941 9.034 1.00 93.25 186 ALA A O 1
ATOM 1408 N N . GLN A 1 187 ? 0.624 4.869 9.761 1.00 90.81 187 GLN A N 1
ATOM 1409 C CA . GLN A 1 187 ? 0.709 5.594 11.034 1.00 90.81 187 GLN A CA 1
ATOM 1410 C C . GLN A 1 187 ? 0.892 7.104 10.832 1.00 90.81 187 GLN A C 1
ATOM 1412 O O . GLN A 1 187 ? 0.223 7.895 11.494 1.00 90.81 187 GLN A O 1
ATOM 1417 N N . ASN A 1 188 ? 1.774 7.516 9.918 1.00 90.25 188 ASN A N 1
ATOM 1418 C CA . ASN A 1 188 ? 2.004 8.937 9.654 1.00 90.25 188 ASN A CA 1
ATOM 1419 C C . ASN A 1 188 ? 0.815 9.604 8.944 1.00 90.25 188 ASN A C 1
ATOM 1421 O O . ASN A 1 188 ? 0.466 10.735 9.278 1.00 90.25 188 ASN A O 1
ATOM 1425 N N . ILE A 1 189 ? 0.142 8.905 8.022 1.00 92.81 189 ILE A N 1
ATOM 1426 C CA . ILE A 1 189 ? -1.087 9.402 7.381 1.00 92.81 189 ILE A CA 1
ATOM 1427 C C . ILE A 1 189 ? -2.191 9.599 8.424 1.00 92.81 189 ILE A C 1
ATOM 1429 O O . ILE A 1 189 ? -2.836 10.648 8.420 1.00 92.81 189 ILE A O 1
ATOM 1433 N N . ALA A 1 190 ? -2.375 8.654 9.353 1.00 90.69 190 ALA A N 1
ATOM 1434 C CA . ALA A 1 190 ? -3.308 8.822 10.468 1.00 90.69 190 ALA A CA 1
ATOM 1435 C C . ALA A 1 190 ? -2.943 10.041 11.332 1.00 90.69 190 ALA A C 1
ATOM 1437 O O . ALA A 1 190 ? -3.801 10.862 11.652 1.00 90.69 190 ALA A O 1
ATOM 1438 N N . HIS A 1 191 ? -1.653 10.217 11.635 1.00 86.31 191 HIS A N 1
ATOM 1439 C CA . HIS A 1 191 ? -1.156 11.352 12.416 1.00 86.31 191 HIS A CA 1
ATOM 1440 C C . HIS A 1 191 ? -1.363 12.714 11.729 1.00 86.31 191 HIS A C 1
ATOM 1442 O O . HIS A 1 191 ? -1.452 13.736 12.408 1.00 86.31 191 HIS A O 1
ATOM 1448 N N . SER A 1 192 ? -1.479 12.754 10.397 1.00 86.94 192 SER A N 1
ATOM 1449 C CA . SER A 1 192 ? -1.707 14.003 9.657 1.00 86.94 192 SER A CA 1
ATOM 1450 C C . SER A 1 192 ? -3.029 14.699 10.021 1.00 86.94 192 SER A C 1
ATOM 1452 O O . SER A 1 192 ? -3.165 15.905 9.803 1.00 86.94 192 SER A O 1
ATOM 1454 N N . GLY A 1 193 ? -4.020 13.948 10.524 1.00 86.25 193 GLY A N 1
ATOM 1455 C CA . GLY A 1 193 ? -5.371 14.438 10.821 1.00 86.25 193 GLY A CA 1
ATOM 1456 C C . GLY A 1 193 ? -6.192 14.846 9.589 1.00 86.25 193 GLY A C 1
ATOM 1457 O O . GLY A 1 193 ? -7.272 15.417 9.731 1.00 86.25 193 GLY A O 1
ATOM 1458 N N . ARG A 1 194 ? -5.701 14.587 8.368 1.00 89.00 194 ARG A N 1
ATOM 1459 C CA . ARG A 1 194 ? -6.365 14.995 7.114 1.00 89.00 194 ARG A CA 1
ATOM 1460 C C . ARG A 1 194 ? -7.525 14.089 6.707 1.00 89.00 194 ARG A C 1
ATOM 1462 O O . ARG A 1 194 ? -8.369 14.511 5.922 1.00 89.00 194 ARG A O 1
ATOM 1469 N N . TRP A 1 195 ? -7.567 12.875 7.246 1.00 92.00 195 TRP A N 1
ATOM 1470 C CA . TRP A 1 195 ? -8.473 11.798 6.835 1.00 92.00 195 TRP A CA 1
ATOM 1471 C C . TRP A 1 195 ? -9.401 11.362 7.974 1.00 92.00 195 TRP A C 1
ATOM 1473 O O . TRP A 1 195 ? -9.720 10.185 8.104 1.00 92.00 195 TRP A O 1
ATOM 1483 N N . GLY A 1 196 ? -9.802 12.319 8.818 1.00 89.69 196 GLY A N 1
ATOM 1484 C CA . GLY A 1 196 ? -10.645 12.060 9.983 1.00 89.69 196 GLY A CA 1
ATOM 1485 C C . GLY A 1 196 ? -9.856 11.394 11.110 1.00 89.69 196 GLY A C 1
ATOM 1486 O O . GLY A 1 196 ? -8.765 11.851 11.450 1.00 89.69 196 GLY A O 1
ATOM 1487 N N . ASP A 1 197 ? -10.418 10.325 11.672 1.00 88.19 197 ASP A N 1
ATOM 1488 C CA . ASP A 1 197 ? -9.821 9.524 12.749 1.00 88.19 197 ASP A CA 1
ATOM 1489 C C . ASP A 1 197 ? -9.745 8.046 12.315 1.00 88.19 197 ASP A C 1
ATOM 1491 O O . ASP A 1 197 ? -10.582 7.226 12.713 1.00 88.19 197 ASP A O 1
ATOM 1495 N N . PRO A 1 198 ? -8.835 7.710 11.379 1.00 91.69 198 PRO A N 1
ATOM 1496 C CA . PRO A 1 198 ? -8.784 6.379 10.793 1.00 91.69 198 PRO A CA 1
ATOM 1497 C C . PRO A 1 198 ? -8.339 5.333 11.819 1.00 91.69 198 PRO A C 1
ATOM 1499 O O . PRO A 1 198 ? -7.390 5.544 12.572 1.00 91.69 198 PRO A O 1
ATOM 1502 N N . LEU A 1 199 ? -8.959 4.151 11.779 1.00 90.50 199 LEU A N 1
ATOM 1503 C CA . LEU A 1 199 ? -8.429 2.977 12.475 1.00 90.50 199 LEU A CA 1
ATOM 1504 C C . LEU A 1 199 ? -7.182 2.490 11.732 1.00 90.50 199 LEU A C 1
ATOM 1506 O O . LEU A 1 199 ? -7.189 2.404 10.502 1.00 90.50 199 LEU A O 1
ATOM 1510 N N . VAL A 1 200 ? -6.123 2.145 12.462 1.00 90.50 200 VAL A N 1
ATOM 1511 C CA . VAL A 1 200 ? -4.867 1.685 11.856 1.00 90.50 200 VAL A CA 1
ATOM 1512 C C . VAL A 1 200 ? -4.588 0.250 12.273 1.00 90.50 200 VAL A C 1
ATOM 1514 O O . VAL A 1 200 ? -4.556 -0.063 13.458 1.00 90.50 200 VAL A O 1
ATOM 1517 N N . VAL A 1 201 ? -4.319 -0.627 11.309 1.00 90.25 201 VAL A N 1
ATOM 1518 C CA . VAL A 1 201 ? -3.847 -1.990 11.560 1.00 90.25 201 VAL A CA 1
ATOM 1519 C C . VAL A 1 201 ? -2.508 -2.185 10.869 1.00 90.25 201 VAL A C 1
ATOM 1521 O O . VAL A 1 201 ? -2.359 -1.933 9.673 1.00 90.25 201 VAL A O 1
ATOM 1524 N N . THR A 1 202 ? -1.509 -2.628 11.624 1.00 89.31 202 THR A N 1
ATOM 1525 C CA . THR A 1 202 ? -0.157 -2.830 11.104 1.00 89.31 202 THR A CA 1
ATOM 1526 C C . THR A 1 202 ? 0.341 -4.242 11.359 1.00 89.31 202 THR A C 1
ATOM 1528 O O . THR A 1 202 ? 0.109 -4.806 12.426 1.00 89.31 202 THR A O 1
ATOM 1531 N N . TRP A 1 203 ? 1.081 -4.788 10.397 1.00 86.69 203 TRP A N 1
ATOM 1532 C CA . TRP A 1 203 ? 1.784 -6.062 10.523 1.00 86.69 203 TRP A CA 1
ATOM 1533 C C . TRP A 1 203 ? 3.260 -5.843 10.285 1.00 86.69 203 TRP A C 1
ATOM 1535 O O . TRP A 1 203 ? 3.651 -5.228 9.290 1.00 86.69 203 TRP A O 1
ATOM 1545 N N . ALA A 1 204 ? 4.082 -6.371 11.190 1.00 82.50 204 ALA A N 1
ATOM 1546 C CA . ALA A 1 204 ? 5.532 -6.313 11.049 1.00 82.50 204 ALA A CA 1
ATOM 1547 C C . ALA A 1 204 ? 6.056 -4.864 10.868 1.00 82.50 204 ALA A C 1
ATOM 1549 O O . ALA A 1 204 ? 7.099 -4.621 10.269 1.00 82.50 204 ALA A O 1
ATOM 1550 N N . SER A 1 205 ? 5.306 -3.864 11.334 1.00 84.06 205 SER A N 1
ATOM 1551 C CA . SER A 1 205 ? 5.652 -2.462 11.123 1.00 84.06 205 SER A CA 1
ATOM 1552 C C . SER A 1 205 ? 6.508 -1.953 12.273 1.00 84.06 205 SER A C 1
ATOM 1554 O O . SER A 1 205 ? 6.137 -2.156 13.429 1.00 84.06 205 SER A O 1
ATOM 1556 N N . PRO A 1 206 ? 7.584 -1.201 11.998 1.00 79.50 206 PRO A N 1
ATOM 1557 C CA . PRO A 1 206 ? 8.217 -0.413 13.039 1.00 79.50 206 PRO A CA 1
ATOM 1558 C C . PRO A 1 206 ? 7.263 0.687 13.542 1.00 79.50 206 PRO A C 1
ATOM 1560 O O . PRO A 1 206 ? 6.274 1.047 12.887 1.00 79.50 206 PRO A O 1
ATOM 1563 N N . GLN A 1 207 ? 7.562 1.207 14.732 1.00 76.75 207 GLN A N 1
ATOM 1564 C CA . GLN A 1 207 ? 6.820 2.302 15.357 1.00 76.75 207 GLN A CA 1
ATOM 1565 C C . GLN A 1 207 ? 7.441 3.644 14.962 1.00 76.75 207 GLN A C 1
ATOM 1567 O O . GLN A 1 207 ? 8.665 3.763 14.890 1.00 76.75 207 GLN A O 1
ATOM 1572 N N . VAL A 1 208 ? 6.605 4.654 14.713 1.00 76.94 208 VAL A N 1
ATOM 1573 C CA . VAL A 1 208 ? 7.080 6.023 14.465 1.00 76.94 208 VAL A CA 1
ATOM 1574 C C . VAL A 1 208 ? 7.678 6.591 15.759 1.00 76.94 208 VAL A C 1
ATOM 1576 O O . VAL A 1 208 ? 7.064 6.528 16.822 1.00 76.94 208 VAL A O 1
ATOM 1579 N N . ILE A 1 209 ? 8.890 7.140 15.684 1.00 70.12 209 ILE A N 1
ATOM 1580 C CA . ILE A 1 209 ? 9.652 7.661 16.823 1.00 70.12 209 ILE A CA 1
ATOM 1581 C C . ILE A 1 209 ? 9.361 9.153 17.008 1.00 70.12 209 ILE A C 1
ATOM 1583 O O . ILE A 1 209 ? 9.479 9.937 16.071 1.00 70.12 209 ILE A O 1
ATOM 1587 N N . GLY A 1 210 ? 9.078 9.567 18.248 1.00 59.03 210 GLY A N 1
ATOM 1588 C CA . GLY A 1 210 ? 9.053 10.983 18.640 1.00 59.03 210 GLY A CA 1
ATOM 1589 C C . GLY A 1 210 ? 7.804 11.772 18.227 1.00 59.03 210 GLY A C 1
ATOM 1590 O O . GLY A 1 210 ? 7.756 12.975 18.479 1.00 59.03 210 GLY A O 1
ATOM 1591 N N . GLY A 1 211 ? 6.801 11.116 17.638 1.00 54.81 211 GLY A N 1
ATOM 1592 C CA . GLY A 1 211 ? 5.465 11.675 17.407 1.00 54.81 211 GLY A CA 1
ATOM 1593 C C . GLY A 1 211 ? 4.498 11.369 18.557 1.00 54.81 211 GLY A C 1
ATOM 1594 O O . GLY A 1 211 ? 4.738 10.461 19.353 1.00 54.81 211 GLY A O 1
ATOM 1595 N N . VAL A 1 212 ? 3.389 12.113 18.644 1.00 52.56 212 VAL A N 1
ATOM 1596 C CA . VAL A 1 212 ? 2.213 11.641 19.402 1.00 52.56 212 VAL A CA 1
ATOM 1597 C C . VAL A 1 212 ? 1.688 10.430 18.640 1.00 52.56 212 VAL A C 1
ATOM 1599 O O . VAL A 1 212 ? 1.417 10.561 17.445 1.00 52.56 212 VAL A O 1
ATOM 1602 N N . GLU A 1 213 ? 1.598 9.260 19.278 1.00 55.16 213 GLU A N 1
ATOM 1603 C CA . GLU A 1 213 ? 1.043 8.089 18.595 1.00 55.16 213 GLU A CA 1
ATOM 1604 C C . GLU A 1 213 ? -0.343 8.442 18.044 1.00 55.16 213 GLU A C 1
ATOM 1606 O O . GLU A 1 213 ? -1.149 9.070 18.738 1.00 55.16 213 GLU A O 1
AT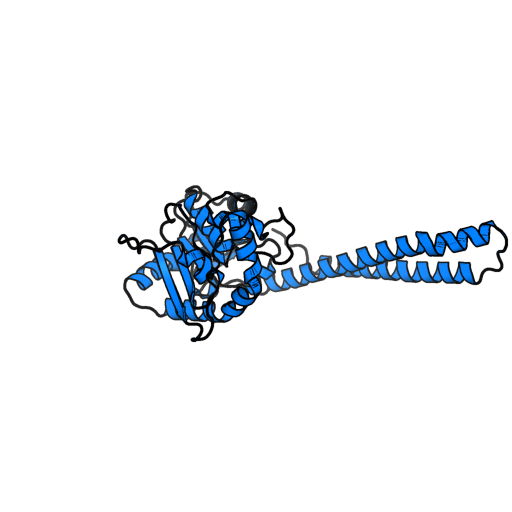OM 1611 N N . ALA A 1 214 ? -0.616 8.058 16.791 1.00 57.69 214 ALA A N 1
ATOM 1612 C CA . ALA A 1 214 ? -1.998 8.039 16.336 1.00 57.69 214 ALA A CA 1
ATOM 1613 C C . ALA A 1 214 ? -2.795 7.176 17.323 1.00 57.69 214 ALA A C 1
ATOM 1615 O O . ALA A 1 214 ? -2.272 6.207 17.885 1.00 57.69 214 ALA A O 1
ATOM 1616 N N . ARG A 1 215 ? -4.023 7.599 17.605 1.00 65.69 215 ARG A N 1
ATOM 1617 C CA . ARG A 1 215 ? -4.928 6.811 18.435 1.00 65.69 215 ARG A CA 1
ATOM 1618 C C . ARG A 1 215 ? -5.363 5.612 17.607 1.00 65.69 215 ARG A C 1
ATOM 1620 O O . ARG A 1 215 ? -5.284 5.646 16.380 1.00 65.69 215 ARG A O 1
ATOM 1627 N N . ASP A 1 216 ? -5.847 4.572 18.268 1.00 74.31 216 ASP A N 1
ATOM 1628 C CA . ASP A 1 216 ? -6.568 3.506 17.595 1.00 74.31 216 ASP A CA 1
ATOM 1629 C C . ASP A 1 216 ? -5.713 2.678 16.615 1.00 74.31 216 ASP A C 1
ATOM 1631 O O . ASP A 1 216 ? -6.160 2.296 15.531 1.00 74.31 216 ASP A O 1
ATOM 1635 N N . ILE A 1 217 ? -4.479 2.356 17.019 1.00 80.88 217 ILE A N 1
ATOM 1636 C CA . ILE A 1 217 ? -3.574 1.474 16.270 1.00 80.88 217 ILE A CA 1
ATOM 1637 C C . ILE A 1 217 ? -3.611 0.050 16.841 1.00 80.88 217 ILE A C 1
ATOM 1639 O O . ILE A 1 217 ? -3.346 -0.168 18.023 1.00 80.88 217 ILE A O 1
ATOM 1643 N N . ILE A 1 218 ? -3.824 -0.943 15.980 1.00 84.44 218 ILE A N 1
ATOM 1644 C CA . ILE A 1 218 ? -3.658 -2.371 16.270 1.00 84.44 218 ILE A CA 1
ATOM 1645 C C . ILE A 1 218 ? -2.369 -2.855 15.599 1.00 84.44 218 ILE A C 1
ATOM 1647 O O . ILE A 1 218 ? -2.224 -2.808 14.375 1.00 84.44 218 ILE A O 1
ATOM 1651 N N . ARG A 1 219 ? -1.404 -3.317 16.394 1.00 84.44 219 ARG A N 1
ATOM 1652 C CA . ARG A 1 219 ? -0.094 -3.776 15.914 1.00 84.44 219 ARG A CA 1
ATOM 1653 C C . ARG A 1 219 ? 0.024 -5.284 16.060 1.00 84.44 219 ARG A C 1
ATOM 1655 O O . ARG A 1 219 ? -0.112 -5.806 17.161 1.00 84.44 219 ARG A O 1
ATOM 1662 N N . PHE A 1 220 ? 0.337 -5.966 14.969 1.00 82.56 220 PHE A N 1
ATOM 1663 C CA . PHE A 1 220 ? 0.689 -7.379 14.956 1.00 82.56 220 PHE A CA 1
ATOM 1664 C C . PHE A 1 220 ? 2.205 -7.505 14.827 1.00 82.56 220 PHE A C 1
ATOM 1666 O O . PHE A 1 220 ? 2.784 -7.150 13.794 1.00 82.56 220 PHE A O 1
ATOM 1673 N N . GLU A 1 221 ? 2.850 -8.016 15.876 1.00 80.44 221 GLU A N 1
ATOM 1674 C CA . GLU A 1 221 ? 4.303 -8.182 15.962 1.00 80.44 221 GLU A CA 1
ATOM 1675 C C . GLU A 1 221 ? 4.669 -9.625 16.328 1.00 80.44 221 GLU A C 1
ATOM 1677 O O . GLU A 1 221 ? 4.019 -10.281 17.146 1.00 80.44 221 GLU A O 1
ATOM 1682 N N . VAL A 1 222 ? 5.750 -10.126 15.739 1.00 72.69 222 VAL A N 1
ATOM 1683 C CA . VAL A 1 222 ? 6.268 -11.466 16.015 1.00 72.69 222 VAL A CA 1
ATOM 1684 C C . VAL A 1 222 ? 7.642 -11.319 16.648 1.00 72.69 222 VAL A C 1
ATOM 1686 O O . VAL A 1 222 ? 8.531 -10.668 16.104 1.00 72.69 222 VAL A O 1
ATOM 1689 N N . THR A 1 223 ? 7.825 -11.941 17.809 1.00 70.94 223 THR A N 1
ATOM 1690 C CA . THR A 1 223 ? 9.118 -11.949 18.500 1.00 70.94 223 THR A CA 1
ATOM 1691 C C . THR A 1 223 ? 10.161 -12.658 17.637 1.00 70.94 223 THR A C 1
ATOM 1693 O O . THR A 1 223 ? 9.928 -13.760 17.139 1.00 70.94 223 THR A O 1
ATOM 1696 N N . GLY A 1 224 ? 11.320 -12.026 17.472 1.00 64.31 224 GLY A N 1
ATOM 1697 C CA . GLY A 1 224 ? 12.392 -12.451 16.581 1.00 64.31 224 GLY A CA 1
ATOM 1698 C C . GLY A 1 224 ? 12.394 -11.754 15.216 1.00 64.31 224 GLY A C 1
ATOM 1699 O O . GLY A 1 224 ? 13.334 -11.978 14.449 1.00 64.31 224 GLY A O 1
ATOM 1700 N N . ASP A 1 225 ? 11.397 -10.920 14.898 1.00 69.75 225 ASP A N 1
ATOM 1701 C CA . ASP A 1 225 ? 11.456 -10.030 13.737 1.00 69.75 225 ASP A CA 1
ATOM 1702 C C . ASP A 1 225 ? 12.347 -8.822 14.054 1.00 69.75 225 ASP A C 1
ATOM 1704 O O . ASP A 1 225 ? 12.056 -8.012 14.928 1.00 69.75 225 ASP A O 1
ATOM 1708 N N . VAL A 1 226 ? 13.452 -8.693 13.320 1.00 64.38 226 VAL A N 1
ATOM 1709 C CA . VAL A 1 226 ? 14.458 -7.640 13.510 1.00 64.38 226 VAL A CA 1
ATOM 1710 C C . VAL A 1 226 ? 13.929 -6.227 13.255 1.00 64.38 226 VAL A C 1
ATOM 1712 O O . VAL A 1 226 ? 14.516 -5.272 13.761 1.00 64.38 226 VAL A O 1
ATOM 1715 N N . ILE A 1 227 ? 12.844 -6.071 12.493 1.00 70.12 227 ILE A N 1
ATOM 1716 C CA . ILE A 1 227 ? 12.249 -4.763 12.196 1.00 70.12 227 ILE A CA 1
ATOM 1717 C C . ILE A 1 227 ? 11.447 -4.257 13.393 1.00 70.12 227 ILE A C 1
ATOM 1719 O O . ILE A 1 227 ? 11.661 -3.129 13.845 1.00 70.12 227 ILE A O 1
ATOM 1723 N N . THR A 1 228 ? 10.588 -5.109 13.951 1.00 68.25 228 THR A N 1
ATOM 1724 C CA . THR A 1 228 ? 9.795 -4.777 15.139 1.00 68.25 228 THR A CA 1
ATOM 1725 C C . THR A 1 228 ? 10.648 -4.841 16.408 1.00 68.25 228 THR A C 1
ATOM 1727 O O . THR A 1 228 ? 10.576 -3.944 17.232 1.00 68.25 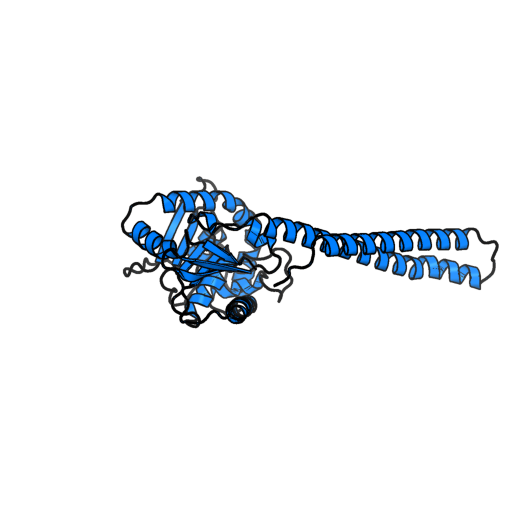228 THR A O 1
ATOM 1730 N N . ASP A 1 229 ? 11.558 -5.807 16.557 1.00 62.22 229 ASP A N 1
ATOM 1731 C CA . ASP A 1 229 ? 12.399 -5.928 17.761 1.00 62.22 229 ASP A CA 1
ATOM 1732 C C . ASP A 1 229 ? 13.637 -5.017 17.762 1.00 62.22 229 ASP A C 1
ATOM 1734 O O . ASP A 1 229 ? 14.210 -4.758 18.821 1.00 62.22 229 ASP A O 1
ATOM 1738 N N . GLY A 1 230 ? 14.092 -4.550 16.596 1.00 56.47 230 GLY A N 1
ATOM 1739 C CA . GLY A 1 230 ? 15.289 -3.718 16.467 1.00 56.47 230 GLY A CA 1
ATOM 1740 C C . GLY A 1 230 ? 15.007 -2.242 16.720 1.00 56.47 230 GLY A C 1
ATOM 1741 O O . GLY A 1 230 ? 1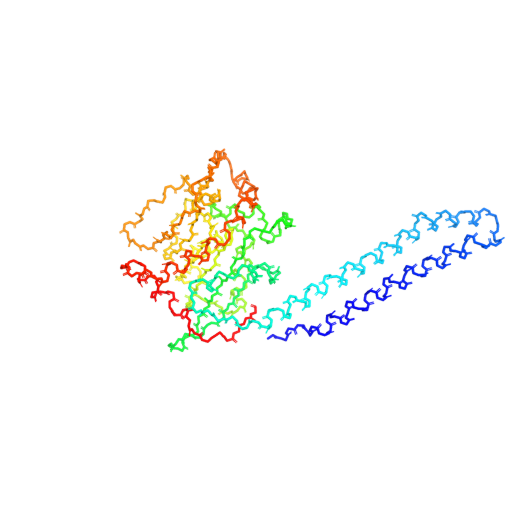5.524 -1.668 17.677 1.00 56.47 230 GLY A O 1
ATOM 1742 N N . VAL A 1 231 ? 14.183 -1.626 15.867 1.00 52.62 231 VAL A N 1
ATOM 1743 C CA . VAL A 1 231 ? 13.913 -0.179 15.926 1.00 52.62 231 VAL A CA 1
ATOM 1744 C C . VAL A 1 231 ? 12.865 0.152 16.996 1.00 52.62 231 VAL A C 1
ATOM 1746 O O . VAL A 1 231 ? 13.010 1.168 17.681 1.00 52.62 231 VAL A O 1
ATOM 1749 N N . ALA A 1 232 ? 11.893 -0.738 17.252 1.00 44.84 232 ALA A N 1
ATOM 1750 C CA . ALA A 1 232 ? 10.894 -0.520 18.305 1.00 44.84 232 ALA A CA 1
ATOM 1751 C C . ALA A 1 232 ? 11.416 -0.785 19.732 1.00 44.84 232 ALA A C 1
ATOM 1753 O O . ALA A 1 232 ? 10.854 -0.263 20.686 1.00 44.84 232 ALA A O 1
ATOM 1754 N N . ALA A 1 233 ? 12.534 -1.500 19.930 1.00 43.56 233 ALA A N 1
ATOM 1755 C CA . ALA A 1 233 ? 13.123 -1.642 21.272 1.00 43.56 233 ALA A CA 1
ATOM 1756 C C . ALA A 1 233 ? 13.743 -0.336 21.815 1.00 43.56 233 ALA A C 1
ATOM 1758 O O . ALA A 1 233 ? 13.968 -0.216 23.022 1.00 43.56 233 ALA A O 1
ATOM 1759 N N . SER A 1 234 ? 14.029 0.637 20.943 1.00 36.41 234 SER A N 1
ATOM 1760 C CA . SER A 1 234 ? 14.510 1.978 21.318 1.00 36.41 234 SER A CA 1
ATOM 1761 C C . SER A 1 234 ? 13.388 2.952 21.684 1.00 36.41 234 SER A C 1
ATOM 1763 O O . SER A 1 234 ? 13.638 3.918 22.404 1.00 36.41 234 SER A O 1
ATOM 1765 N N . SER A 1 235 ? 12.160 2.695 21.238 1.00 36.97 235 SER A N 1
ATOM 1766 C CA . SER A 1 235 ? 10.957 3.410 21.651 1.00 36.97 235 SER A CA 1
ATOM 1767 C C . SER A 1 235 ? 10.214 2.523 22.638 1.00 36.97 235 SER A C 1
ATOM 1769 O O . SER A 1 235 ? 9.390 1.709 22.244 1.00 36.97 235 SER A O 1
ATOM 1771 N N . LEU A 1 236 ? 10.534 2.645 23.930 1.00 33.16 236 LEU A N 1
ATOM 1772 C CA . LEU A 1 236 ? 9.677 2.125 24.995 1.00 33.16 236 LEU A CA 1
ATOM 1773 C C . LEU A 1 236 ? 8.228 2.508 24.669 1.00 33.16 236 LEU A C 1
ATOM 1775 O O . LEU A 1 236 ? 7.850 3.664 24.859 1.00 33.16 236 LEU A O 1
ATOM 1779 N N . SER A 1 237 ? 7.435 1.551 24.183 1.00 35.03 237 SER A N 1
ATOM 1780 C CA . SER A 1 237 ? 5.985 1.647 24.196 1.00 35.03 237 SER A CA 1
ATOM 1781 C C . SER A 1 237 ? 5.617 1.662 25.673 1.00 35.03 237 SER A C 1
ATOM 1783 O O . SER A 1 237 ? 5.498 0.626 26.327 1.00 35.03 237 SER A O 1
ATOM 1785 N N . VAL A 1 238 ? 5.569 2.859 26.253 1.00 33.47 238 VAL A N 1
ATOM 1786 C CA . VAL A 1 238 ? 4.839 3.069 27.491 1.00 33.47 238 VAL A CA 1
ATOM 1787 C C . VAL A 1 238 ? 3.400 2.765 27.096 1.00 33.47 238 VAL A C 1
ATOM 1789 O O . VAL A 1 238 ? 2.906 3.434 26.191 1.00 33.47 238 VAL A O 1
ATOM 1792 N N . PRO A 1 239 ? 2.743 1.748 27.678 1.00 35.16 239 PRO A N 1
ATOM 1793 C CA . PRO A 1 239 ? 1.322 1.568 27.453 1.00 35.16 239 PRO A CA 1
ATOM 1794 C C . PRO A 1 239 ? 0.678 2.893 27.836 1.00 35.16 239 PRO A C 1
ATOM 1796 O O . PRO A 1 239 ? 0.776 3.292 29.004 1.00 35.16 239 PRO A O 1
ATOM 1799 N N . ASP A 1 240 ? 0.103 3.612 26.872 1.00 37.69 240 ASP A N 1
ATOM 1800 C CA . ASP A 1 240 ? -0.710 4.754 27.238 1.00 37.69 240 ASP A CA 1
ATOM 1801 C C . ASP A 1 240 ? -1.831 4.196 28.114 1.00 37.69 240 ASP A C 1
ATOM 1803 O O . ASP A 1 240 ? -2.596 3.312 27.716 1.00 37.69 240 ASP A O 1
ATOM 1807 N N . GLN A 1 241 ? -1.881 4.674 29.353 1.00 35.31 241 GLN A N 1
ATOM 1808 C CA . GLN A 1 241 ? -2.883 4.278 30.333 1.00 35.31 241 GLN A CA 1
ATOM 1809 C C . GLN A 1 241 ? -4.306 4.652 29.871 1.00 35.31 241 GLN A C 1
ATOM 1811 O O . GLN A 1 241 ? -5.271 4.267 30.530 1.00 35.31 241 GLN A O 1
ATOM 1816 N N . ALA A 1 242 ? -4.440 5.367 28.744 1.00 40.03 242 ALA A N 1
ATOM 1817 C CA . ALA A 1 242 ? -5.690 5.652 28.049 1.00 40.03 242 ALA A CA 1
ATOM 1818 C C . ALA A 1 242 ? -6.278 4.466 27.252 1.00 40.03 242 ALA A C 1
ATOM 1820 O O . ALA A 1 242 ? -7.494 4.420 27.085 1.00 40.03 242 ALA A O 1
ATOM 1821 N N . GLY A 1 243 ? -5.476 3.476 26.831 1.00 47.34 243 GLY A N 1
ATOM 1822 C CA . GLY A 1 243 ? -5.982 2.274 26.152 1.00 47.34 243 GLY A CA 1
ATOM 1823 C C . GLY A 1 243 ? -6.303 2.425 24.658 1.00 47.34 243 GLY A C 1
ATOM 1824 O O . GLY A 1 243 ? -7.036 1.595 24.127 1.00 47.34 243 GLY A O 1
ATOM 1825 N N . ASP A 1 244 ? -5.742 3.417 23.970 1.00 51.44 244 ASP A N 1
ATOM 1826 C CA . ASP A 1 244 ? -6.065 3.685 22.559 1.00 51.44 244 ASP A CA 1
ATOM 1827 C C . ASP A 1 244 ? -5.221 2.852 21.563 1.00 51.44 244 ASP A C 1
ATOM 1829 O O . ASP A 1 244 ? -5.630 2.695 20.421 1.00 51.44 244 ASP A O 1
ATOM 1833 N N . ASN A 1 245 ? -4.088 2.259 21.972 1.00 57.62 245 ASN A N 1
ATOM 1834 C CA . ASN A 1 245 ? -3.198 1.474 21.094 1.00 57.62 245 ASN A CA 1
ATOM 1835 C C . ASN A 1 245 ? -2.958 0.044 21.604 1.00 57.62 245 ASN A C 1
ATOM 1837 O O . ASN A 1 245 ? -2.675 -0.159 22.788 1.00 57.62 245 ASN A O 1
ATOM 1841 N N . TYR A 1 246 ? -3.002 -0.945 20.699 1.00 65.25 246 TYR A N 1
ATOM 1842 C CA . TYR A 1 246 ? -2.840 -2.369 21.014 1.00 65.25 246 TYR A CA 1
ATOM 1843 C C . TYR A 1 246 ? -1.637 -3.021 20.369 1.00 65.25 246 TYR A C 1
ATOM 1845 O O . TYR A 1 246 ? -1.350 -2.821 19.190 1.00 65.25 246 TYR A O 1
ATOM 1853 N N . LEU A 1 247 ? -1.035 -3.936 21.123 1.00 67.12 247 LEU A N 1
ATOM 1854 C CA . LEU A 1 247 ? -0.005 -4.835 20.643 1.00 67.12 247 LEU A CA 1
ATOM 1855 C C . LEU A 1 247 ? -0.477 -6.290 20.760 1.00 67.12 247 LEU A C 1
ATOM 1857 O O . LEU A 1 247 ? -0.583 -6.842 21.857 1.00 67.12 247 LEU A O 1
ATOM 1861 N N . VAL A 1 248 ? -0.697 -6.927 19.613 1.00 63.53 248 VAL A N 1
ATOM 1862 C CA . VAL A 1 248 ? -0.833 -8.376 19.468 1.00 63.53 248 VAL A CA 1
ATOM 1863 C C . VAL A 1 248 ? 0.554 -8.941 19.189 1.00 63.53 248 VAL A C 1
ATOM 1865 O O . VAL A 1 248 ? 1.095 -8.780 18.095 1.00 63.53 248 VAL A O 1
ATOM 1868 N N . ARG A 1 249 ? 1.147 -9.595 20.192 1.00 69.94 249 ARG A N 1
ATOM 1869 C CA . ARG A 1 249 ? 2.500 -10.151 20.095 1.00 69.94 249 ARG A CA 1
ATOM 1870 C C . ARG A 1 249 ? 2.511 -11.668 20.233 1.00 69.94 249 ARG A C 1
ATOM 1872 O O . ARG A 1 249 ? 1.981 -12.196 21.209 1.00 69.94 249 ARG A O 1
ATOM 1879 N N . GLY A 1 250 ? 3.171 -12.337 19.287 1.00 56.06 250 GLY A N 1
ATOM 1880 C CA . GLY A 1 250 ? 3.431 -13.783 19.301 1.00 56.06 250 GLY A CA 1
ATOM 1881 C C . GLY A 1 250 ? 4.907 -14.131 19.453 1.00 56.06 250 GLY A C 1
ATOM 1882 O O . GLY A 1 250 ? 5.783 -13.278 19.286 1.00 56.06 250 GLY A O 1
ATOM 1883 N N . ASP A 1 251 ? 5.192 -15.399 19.741 1.00 57.12 251 ASP A N 1
ATOM 1884 C CA . ASP A 1 251 ? 6.544 -15.968 19.724 1.00 57.12 251 ASP A CA 1
ATOM 1885 C C . ASP A 1 251 ? 6.695 -16.889 18.501 1.00 57.12 251 ASP A C 1
ATOM 1887 O O . ASP A 1 251 ? 5.941 -17.849 18.354 1.00 57.12 251 ASP A O 1
ATOM 1891 N N . ALA A 1 252 ? 7.660 -16.611 17.615 1.00 50.03 252 ALA A N 1
ATOM 1892 C CA . ALA A 1 252 ? 7.979 -17.488 16.479 1.00 50.03 252 ALA A CA 1
ATOM 1893 C C . ALA A 1 252 ? 8.773 -18.749 16.880 1.00 50.03 252 ALA A C 1
ATOM 1895 O O . ALA A 1 252 ? 9.128 -19.558 16.019 1.00 50.03 252 ALA A O 1
ATOM 1896 N N . GLY A 1 253 ? 9.062 -18.927 18.172 1.00 39.84 253 GLY A N 1
ATOM 1897 C CA . GLY A 1 253 ? 9.863 -20.018 18.707 1.00 39.84 253 GLY A CA 1
ATOM 1898 C C . GLY A 1 253 ? 11.275 -19.550 19.054 1.00 39.84 253 GLY A C 1
ATOM 1899 O O . GLY A 1 253 ? 11.997 -18.979 18.232 1.00 39.84 253 GLY A O 1
ATOM 1900 N N . ALA A 1 254 ? 11.675 -19.828 20.296 1.00 35.66 254 ALA A N 1
ATOM 1901 C CA . ALA A 1 254 ? 12.959 -19.469 20.889 1.00 35.66 254 ALA A CA 1
ATOM 1902 C C . ALA A 1 254 ? 14.159 -19.855 19.998 1.00 35.66 254 ALA A C 1
ATOM 1904 O O . ALA A 1 254 ? 14.530 -21.023 19.888 1.00 35.66 254 ALA A O 1
ATOM 1905 N N . GLY A 1 255 ? 14.799 -18.858 19.381 1.00 36.72 255 GLY A N 1
ATOM 1906 C CA . GLY A 1 255 ? 16.016 -19.064 18.587 1.00 36.72 255 GLY A CA 1
ATOM 1907 C C . GLY A 1 255 ? 16.472 -17.870 17.748 1.00 36.72 255 GLY A C 1
ATOM 1908 O O . GLY A 1 255 ? 17.640 -17.806 17.366 1.00 36.72 255 GLY A O 1
ATOM 1909 N N . ARG A 1 256 ? 15.598 -16.893 17.483 1.00 43.66 256 ARG A N 1
ATOM 1910 C CA . ARG A 1 256 ? 15.939 -15.693 16.705 1.00 43.66 256 ARG A CA 1
ATOM 1911 C C . ARG A 1 256 ? 16.398 -14.571 17.636 1.00 43.66 256 ARG A C 1
ATOM 1913 O O . ARG A 1 256 ? 15.601 -13.788 18.135 1.00 43.66 256 ARG A O 1
ATOM 1920 N N . SER A 1 257 ? 17.700 -14.527 17.914 1.00 36.56 257 SER A N 1
ATOM 1921 C CA . SER A 1 257 ? 18.305 -13.420 18.660 1.00 36.56 257 SER A CA 1
ATOM 1922 C C . SER A 1 257 ? 18.353 -12.187 17.753 1.00 36.56 257 SER A C 1
ATOM 1924 O O . SER A 1 257 ? 19.198 -12.107 16.860 1.00 36.56 257 SER A O 1
ATOM 1926 N N . GLY A 1 258 ? 17.411 -11.258 17.935 1.00 39.84 258 GLY A N 1
ATOM 1927 C CA . GLY A 1 258 ? 17.387 -9.986 17.216 1.00 39.84 258 GLY A CA 1
ATOM 1928 C C . GLY A 1 258 ? 18.672 -9.201 17.480 1.00 39.84 258 GLY A C 1
ATOM 1929 O O . GLY A 1 258 ? 19.017 -8.908 18.627 1.00 39.84 258 GLY A O 1
ATOM 1930 N N . ALA A 1 259 ? 19.416 -8.877 16.423 1.00 33.44 259 ALA A N 1
ATOM 1931 C CA . ALA A 1 259 ? 20.569 -7.999 16.545 1.00 33.44 259 ALA A CA 1
ATOM 1932 C C . ALA A 1 259 ? 20.074 -6.591 16.902 1.00 33.44 259 ALA A C 1
ATOM 1934 O O . ALA A 1 259 ? 19.413 -5.937 16.100 1.00 33.44 259 ALA A O 1
ATOM 1935 N N . ARG A 1 260 ? 20.401 -6.110 18.108 1.00 37.41 260 ARG A N 1
ATOM 1936 C CA . ARG A 1 260 ? 20.223 -4.699 18.470 1.00 37.41 260 ARG A CA 1
ATOM 1937 C C . ARG A 1 260 ? 21.207 -3.876 17.648 1.00 37.41 260 ARG A C 1
ATOM 1939 O O . ARG A 1 260 ? 22.392 -3.825 17.978 1.00 37.41 260 ARG A O 1
ATOM 1946 N N . VAL A 1 261 ? 20.741 -3.269 16.563 1.00 37.88 261 VAL A N 1
ATOM 1947 C CA . VAL A 1 261 ? 21.582 -2.376 15.767 1.00 37.88 261 VAL A CA 1
ATOM 1948 C C . VAL A 1 261 ? 21.582 -1.010 16.454 1.00 37.88 261 VAL A C 1
ATOM 1950 O O . VAL A 1 261 ? 20.566 -0.326 16.502 1.00 37.88 261 VAL A O 1
ATOM 1953 N N . GLY A 1 262 ? 22.716 -0.623 17.041 1.00 37.03 262 GLY A N 1
ATOM 1954 C CA . GLY A 1 262 ? 22.930 0.746 17.510 1.00 37.03 262 GLY A CA 1
ATOM 1955 C C . GLY A 1 262 ? 23.195 1.641 16.305 1.00 37.03 262 GLY A C 1
ATOM 1956 O O . GLY A 1 262 ? 24.289 1.589 15.747 1.00 37.03 262 GLY A O 1
ATOM 1957 N N . ILE A 1 263 ? 22.195 2.415 15.883 1.00 45.00 263 ILE A N 1
ATOM 1958 C CA . ILE A 1 263 ? 22.258 3.209 14.653 1.00 45.00 263 ILE A CA 1
ATOM 1959 C C . ILE A 1 263 ? 22.301 4.715 14.984 1.00 45.00 263 ILE A C 1
ATOM 1961 O O . ILE A 1 263 ? 21.358 5.217 15.593 1.00 45.00 263 ILE A O 1
ATOM 1965 N N . PRO A 1 264 ? 23.365 5.457 14.615 1.00 43.59 264 PRO A N 1
ATOM 1966 C CA . PRO A 1 264 ? 23.588 6.822 15.101 1.00 43.59 264 PRO A CA 1
ATOM 1967 C C . PRO A 1 264 ? 22.942 7.955 14.273 1.00 43.59 264 PRO A C 1
ATOM 1969 O O . PRO A 1 264 ? 22.984 9.097 14.731 1.00 43.59 264 PRO A O 1
ATOM 1972 N N . ASN A 1 265 ? 22.364 7.713 13.082 1.00 52.41 265 ASN A N 1
ATOM 1973 C CA . ASN A 1 265 ? 21.709 8.763 12.276 1.00 52.41 265 ASN A CA 1
ATOM 1974 C C . ASN A 1 265 ? 20.530 8.255 11.407 1.00 52.41 265 ASN A C 1
ATOM 1976 O O . ASN A 1 265 ? 20.373 7.058 11.187 1.00 52.41 265 ASN A O 1
ATOM 1980 N N . ALA A 1 266 ? 19.706 9.185 10.901 1.00 52.88 266 ALA A N 1
ATOM 1981 C CA . ALA A 1 266 ? 18.470 8.915 10.150 1.00 52.88 266 ALA A CA 1
ATOM 1982 C C . ALA A 1 266 ? 18.658 8.093 8.860 1.00 52.88 266 ALA A C 1
ATOM 1984 O O . ALA A 1 266 ? 17.813 7.263 8.530 1.00 52.88 266 ALA A O 1
ATOM 1985 N N . VAL A 1 267 ? 19.766 8.307 8.144 1.00 52.91 267 VAL A N 1
ATOM 1986 C CA . VAL A 1 267 ? 20.076 7.587 6.897 1.00 52.91 267 VAL A CA 1
ATOM 1987 C C . VAL A 1 267 ? 20.397 6.129 7.202 1.00 52.91 267 VAL A C 1
ATOM 1989 O O . VAL A 1 267 ? 19.888 5.230 6.535 1.00 52.91 267 VAL A O 1
ATOM 1992 N N . ASP A 1 268 ? 21.174 5.887 8.255 1.00 55.25 268 ASP A N 1
ATOM 1993 C CA . ASP A 1 268 ? 21.514 4.535 8.674 1.00 55.25 268 ASP A CA 1
ATOM 1994 C C . ASP A 1 268 ? 20.276 3.779 9.203 1.00 55.25 268 ASP A C 1
ATOM 1996 O O . ASP A 1 268 ? 20.194 2.562 9.035 1.00 55.25 268 ASP A O 1
ATOM 2000 N N . ILE A 1 269 ? 19.289 4.473 9.799 1.00 59.59 269 ILE A N 1
ATOM 2001 C CA . ILE A 1 269 ? 18.017 3.860 10.238 1.00 59.59 269 ILE A CA 1
ATOM 2002 C C . ILE A 1 269 ? 17.210 3.408 9.016 1.00 59.59 269 ILE A C 1
ATOM 2004 O O . ILE A 1 269 ? 16.759 2.263 8.968 1.00 59.59 269 ILE A O 1
ATOM 2008 N N . ALA A 1 270 ? 17.069 4.277 8.011 1.00 59.19 270 ALA A N 1
ATOM 2009 C CA . ALA A 1 270 ? 16.307 3.973 6.803 1.00 59.19 270 ALA A CA 1
ATOM 2010 C C . ALA A 1 270 ? 16.917 2.799 6.011 1.00 59.19 270 ALA A C 1
ATOM 2012 O O . ALA A 1 270 ? 16.224 1.845 5.648 1.00 59.19 270 ALA A O 1
ATOM 2013 N N . VAL A 1 271 ? 18.241 2.819 5.822 1.00 57.28 271 VAL A N 1
ATOM 2014 C CA . VAL A 1 271 ? 18.981 1.754 5.125 1.00 57.28 271 VAL A CA 1
ATOM 2015 C C . VAL A 1 271 ? 19.013 0.457 5.943 1.00 57.28 271 VAL A C 1
ATOM 2017 O O . VAL A 1 271 ? 18.862 -0.628 5.379 1.00 57.28 271 VAL A O 1
ATOM 2020 N N . GLY A 1 272 ? 19.163 0.545 7.269 1.00 58.38 272 GLY A N 1
ATOM 2021 C CA . GLY A 1 272 ? 19.168 -0.610 8.172 1.00 58.38 272 GLY A CA 1
ATOM 2022 C C . GLY A 1 272 ? 17.841 -1.373 8.181 1.00 58.38 272 GLY A C 1
ATOM 2023 O O . GLY A 1 272 ? 17.846 -2.605 8.141 1.00 58.38 272 GLY A O 1
ATOM 2024 N N . LEU A 1 273 ? 16.716 -0.652 8.142 1.00 61.41 273 LEU A N 1
ATOM 2025 C CA . LEU A 1 273 ? 15.377 -1.231 7.985 1.00 61.41 273 LEU A CA 1
ATOM 2026 C C . LEU A 1 273 ? 15.214 -1.964 6.640 1.00 61.41 273 LEU A C 1
ATOM 2028 O O . LEU A 1 273 ? 14.575 -3.011 6.585 1.00 61.41 273 LEU A O 1
ATOM 2032 N N . GLY A 1 274 ? 15.856 -1.482 5.570 1.00 56.31 274 GLY A N 1
ATOM 2033 C CA . GLY A 1 274 ? 15.888 -2.179 4.278 1.00 56.31 274 GLY A CA 1
ATOM 2034 C C . GLY A 1 274 ? 16.758 -3.447 4.272 1.00 56.31 274 GLY A C 1
ATOM 2035 O O . GLY A 1 274 ? 16.406 -4.445 3.645 1.00 56.31 274 GLY A O 1
ATOM 2036 N N . ALA A 1 275 ? 17.884 -3.448 4.993 1.00 49.81 275 ALA A N 1
ATOM 2037 C CA . ALA A 1 275 ? 18.849 -4.554 4.993 1.00 49.81 275 ALA A CA 1
ATOM 2038 C C . ALA A 1 275 ? 18.366 -5.822 5.736 1.00 49.81 275 ALA A C 1
ATOM 2040 O O . ALA A 1 275 ? 18.860 -6.918 5.464 1.00 49.81 275 ALA A O 1
ATOM 2041 N N . GLY A 1 276 ? 17.386 -5.702 6.643 1.00 54.09 276 GLY A N 1
ATOM 2042 C CA . GLY A 1 276 ? 16.783 -6.817 7.393 1.00 54.09 276 GLY A CA 1
ATOM 2043 C C . GLY A 1 276 ? 15.718 -7.626 6.634 1.00 54.09 276 GLY A C 1
ATOM 2044 O O . GLY A 1 276 ? 15.164 -8.576 7.194 1.00 54.09 276 GLY A O 1
ATOM 2045 N N . ALA A 1 277 ? 15.439 -7.281 5.370 1.00 55.28 277 ALA A N 1
ATOM 2046 C CA . ALA A 1 277 ? 14.287 -7.767 4.605 1.00 55.28 277 ALA A CA 1
ATOM 2047 C C . ALA A 1 277 ? 14.151 -9.301 4.535 1.00 55.28 277 ALA A C 1
ATOM 2049 O O . ALA A 1 277 ? 13.035 -9.810 4.546 1.00 55.28 277 ALA A O 1
ATOM 2050 N N . ALA A 1 278 ? 15.252 -10.059 4.499 1.00 48.84 278 ALA A N 1
ATOM 2051 C CA . ALA A 1 278 ? 15.190 -11.522 4.410 1.00 48.84 278 ALA A CA 1
ATOM 2052 C C . ALA A 1 278 ? 14.617 -12.178 5.684 1.00 48.84 278 ALA A C 1
ATOM 2054 O O . ALA A 1 278 ? 13.687 -12.973 5.595 1.00 48.84 278 ALA A O 1
ATOM 2055 N N . ILE A 1 279 ? 15.115 -11.800 6.870 1.00 52.22 279 ILE A N 1
ATOM 2056 C CA . ILE A 1 279 ? 14.630 -12.324 8.167 1.00 52.22 279 ILE A CA 1
ATOM 2057 C C . ILE A 1 279 ? 13.201 -11.836 8.435 1.00 52.22 279 ILE A C 1
ATOM 2059 O O . ILE A 1 279 ? 12.373 -12.578 8.962 1.00 52.22 279 ILE A O 1
ATOM 2063 N N . HIS A 1 280 ? 12.920 -10.605 8.015 1.00 65.81 280 HIS A N 1
ATOM 2064 C CA . HIS A 1 280 ? 11.616 -9.965 8.099 1.00 65.81 280 HIS A CA 1
ATOM 2065 C C . HIS A 1 280 ? 10.547 -10.668 7.236 1.00 65.81 280 HIS A C 1
ATOM 2067 O O . HIS A 1 280 ? 9.426 -10.893 7.684 1.00 65.81 280 HIS A O 1
ATOM 2073 N N . MET A 1 281 ? 10.895 -11.107 6.019 1.00 61.31 281 MET A N 1
ATOM 2074 C CA . MET A 1 281 ? 9.981 -11.854 5.141 1.00 61.31 281 MET A CA 1
ATOM 2075 C C . MET A 1 281 ? 9.731 -13.299 5.605 1.00 61.31 281 MET A C 1
ATOM 2077 O O . MET A 1 281 ? 8.659 -13.843 5.346 1.00 61.31 281 MET A O 1
ATOM 2081 N N . GLU A 1 282 ? 10.668 -13.921 6.326 1.00 59.22 282 GLU A N 1
ATOM 2082 C CA . GLU A 1 282 ? 10.489 -15.275 6.878 1.00 59.22 282 GLU A CA 1
ATOM 2083 C C . GLU A 1 282 ? 9.408 -15.353 7.976 1.00 59.22 282 GLU A C 1
ATOM 2085 O O . GLU A 1 282 ? 8.891 -16.437 8.247 1.00 59.22 282 GLU A O 1
ATOM 2090 N N . GLY A 1 283 ? 9.045 -14.223 8.597 1.00 59.28 283 GLY A N 1
ATOM 2091 C CA . GLY A 1 283 ? 8.001 -14.138 9.625 1.00 59.28 283 GLY A CA 1
ATOM 2092 C C . GLY A 1 283 ? 6.563 -14.168 9.086 1.00 59.28 283 GLY A C 1
ATOM 2093 O O . GLY A 1 283 ? 5.630 -14.412 9.852 1.00 59.28 283 GLY A O 1
ATOM 2094 N N . ARG A 1 284 ? 6.362 -13.965 7.774 1.00 65.94 284 ARG A N 1
ATOM 2095 C CA . ARG A 1 284 ? 5.036 -13.811 7.135 1.00 65.94 284 ARG A CA 1
ATOM 2096 C C . ARG A 1 284 ? 4.000 -14.888 7.520 1.00 65.94 284 ARG A C 1
ATOM 2098 O O . ARG A 1 284 ? 2.874 -14.507 7.839 1.00 65.94 284 ARG A O 1
ATOM 2105 N N . PRO A 1 285 ? 4.330 -16.196 7.573 1.00 66.12 285 PRO A N 1
ATOM 2106 C CA . PRO A 1 285 ? 3.359 -17.229 7.946 1.00 66.12 285 PRO A CA 1
ATOM 2107 C C . PRO A 1 285 ? 2.817 -17.103 9.380 1.00 66.12 285 PRO A C 1
ATOM 2109 O O . PRO A 1 285 ? 1.702 -17.542 9.647 1.00 66.12 285 PRO A O 1
ATOM 2112 N N . PHE A 1 286 ? 3.581 -16.501 10.297 1.00 70.50 286 PHE A N 1
ATOM 2113 C CA . PHE A 1 286 ? 3.214 -16.385 11.713 1.00 70.50 286 PHE A CA 1
ATOM 2114 C C . PHE A 1 286 ? 2.205 -15.261 11.972 1.00 70.50 286 PHE A C 1
ATOM 2116 O O . PHE A 1 286 ? 1.370 -15.381 12.866 1.00 70.50 286 PHE A O 1
ATOM 2123 N N . TYR A 1 287 ? 2.222 -14.200 11.161 1.00 76.25 287 TYR A N 1
ATOM 2124 C CA . TYR A 1 287 ? 1.280 -13.084 11.293 1.00 76.25 287 TYR A CA 1
ATOM 2125 C C . TYR A 1 287 ? -0.167 -13.480 10.994 1.00 76.25 287 TYR A C 1
ATOM 2127 O O . TYR A 1 287 ? -1.082 -12.961 11.627 1.00 76.25 287 TYR A O 1
ATOM 2135 N N . GLY A 1 288 ? -0.378 -14.431 10.079 1.00 74.81 288 GLY A N 1
ATOM 2136 C CA . GLY A 1 288 ? -1.710 -14.978 9.823 1.00 74.81 288 GLY A CA 1
ATOM 2137 C C . GLY A 1 288 ? -2.291 -15.678 11.054 1.00 74.81 288 GLY A C 1
ATOM 2138 O O . GLY A 1 288 ? -3.450 -15.459 11.381 1.00 74.81 288 GLY A O 1
ATOM 2139 N N . ASN A 1 289 ? -1.474 -16.456 11.771 1.00 76.62 289 ASN A N 1
ATOM 2140 C CA . ASN A 1 289 ? -1.914 -17.150 12.984 1.00 76.62 289 ASN A CA 1
ATOM 2141 C C . ASN A 1 289 ? -2.233 -16.164 14.114 1.00 76.62 289 ASN A C 1
ATOM 2143 O O . ASN A 1 289 ? -3.200 -16.362 14.833 1.00 76.62 289 ASN A O 1
ATOM 2147 N N . LEU A 1 290 ? -1.464 -15.078 14.241 1.00 78.44 290 LEU A N 1
ATOM 2148 C CA . LEU A 1 290 ? -1.759 -14.028 15.218 1.00 78.44 290 LEU A CA 1
ATOM 2149 C C . LEU A 1 290 ? -3.089 -13.321 14.956 1.00 78.44 290 LEU A C 1
ATOM 2151 O O . LEU A 1 290 ? -3.766 -12.931 15.903 1.00 78.44 290 LEU A O 1
ATOM 2155 N N . ALA A 1 291 ? -3.448 -13.135 13.687 1.00 82.31 291 ALA A N 1
ATOM 2156 C CA . ALA A 1 291 ? -4.742 -12.576 13.325 1.00 82.31 291 ALA A CA 1
ATOM 2157 C C . ALA A 1 291 ? -5.886 -13.529 13.705 1.00 82.31 291 ALA A C 1
ATOM 2159 O O . ALA A 1 291 ? -6.870 -13.080 14.283 1.00 82.31 291 ALA A O 1
ATOM 2160 N N . ASP A 1 292 ? -5.720 -14.832 13.454 1.00 81.94 292 ASP A N 1
ATOM 2161 C CA . ASP A 1 292 ? -6.700 -15.852 13.849 1.00 81.94 292 ASP A CA 1
ATOM 2162 C C . ASP A 1 292 ? -6.835 -15.928 15.385 1.00 81.94 292 ASP A C 1
ATOM 2164 O O . ASP A 1 292 ? -7.940 -15.883 15.916 1.00 81.94 292 ASP A O 1
ATOM 2168 N N . GLU A 1 293 ? -5.715 -15.943 16.117 1.00 80.62 293 GLU A N 1
ATOM 2169 C CA . GLU A 1 293 ? -5.710 -15.906 17.586 1.00 80.62 293 GLU A CA 1
ATOM 2170 C C . GLU A 1 293 ? -6.376 -14.642 18.132 1.00 80.62 293 GLU A C 1
ATOM 2172 O O . GLU A 1 293 ? -7.049 -14.698 19.157 1.00 80.62 293 GLU A O 1
ATOM 2177 N N . PHE A 1 294 ? -6.177 -13.493 17.482 1.00 83.25 294 PHE A N 1
ATOM 2178 C CA . PHE A 1 294 ? -6.811 -12.242 17.884 1.00 83.25 294 PHE A CA 1
ATOM 2179 C C . PHE A 1 294 ? -8.325 -12.269 17.681 1.00 83.25 294 PHE A C 1
ATOM 2181 O O . PHE A 1 294 ? -9.037 -11.794 18.562 1.00 83.25 294 PHE A O 1
ATOM 2188 N N . ASP A 1 295 ? -8.814 -12.847 16.584 1.00 84.31 295 ASP A N 1
ATOM 2189 C CA . ASP A 1 295 ? -10.250 -13.010 16.321 1.00 84.31 295 ASP A CA 1
ATOM 2190 C C . ASP A 1 295 ? -10.928 -13.934 17.356 1.00 84.31 295 ASP A C 1
ATOM 2192 O O . ASP A 1 295 ? -12.120 -13.791 17.625 1.00 84.31 295 ASP A O 1
ATOM 2196 N N . GLU A 1 296 ? -10.174 -14.844 17.983 1.00 84.31 296 GLU A N 1
ATOM 2197 C CA . GLU A 1 296 ? -10.665 -15.750 19.033 1.00 84.31 296 GLU A CA 1
ATOM 2198 C C . GLU A 1 296 ? -10.614 -15.161 20.457 1.00 84.31 296 GLU A C 1
ATOM 2200 O O . GLU A 1 296 ? -11.175 -15.756 21.383 1.00 84.31 296 GLU A O 1
ATOM 2205 N N . ARG A 1 297 ? -9.960 -14.009 20.675 1.00 80.94 297 ARG A N 1
ATOM 2206 C CA . ARG A 1 297 ? -9.861 -13.399 22.015 1.00 80.94 297 ARG A CA 1
ATOM 2207 C C . ARG A 1 297 ? -11.193 -12.820 22.474 1.00 80.94 297 ARG A C 1
ATOM 2209 O O . ARG A 1 297 ? -11.857 -12.102 21.734 1.00 80.94 297 ARG A O 1
ATOM 2216 N N . ASP A 1 298 ? -11.513 -13.045 23.744 1.00 83.44 298 ASP A N 1
ATOM 2217 C CA . ASP A 1 298 ? -12.723 -12.565 24.419 1.00 83.44 298 ASP A CA 1
ATOM 2218 C C . ASP A 1 298 ? -12.427 -11.577 25.563 1.00 83.44 298 ASP A C 1
ATOM 2220 O O . ASP A 1 298 ? -13.323 -11.174 26.311 1.00 83.44 298 ASP A O 1
ATOM 2224 N N . ASP A 1 299 ? -11.169 -11.147 25.706 1.00 80.38 299 ASP A N 1
ATOM 2225 C CA . ASP A 1 299 ? -10.818 -10.128 26.684 1.00 80.38 299 ASP A CA 1
ATOM 2226 C C . ASP A 1 299 ? -11.428 -8.766 26.305 1.00 80.38 299 ASP A C 1
ATOM 2228 O O . ASP A 1 299 ? -11.664 -8.453 25.135 1.00 80.38 299 ASP A O 1
ATOM 2232 N N . LEU A 1 300 ? -11.706 -7.938 27.320 1.00 73.81 300 LEU A N 1
ATOM 2233 C CA . LEU A 1 300 ? -12.381 -6.641 27.166 1.00 73.81 300 LEU A CA 1
ATOM 2234 C C . LEU A 1 300 ? -11.711 -5.754 26.107 1.00 73.81 300 LEU A C 1
ATOM 2236 O O . LEU A 1 300 ? -12.381 -4.976 25.427 1.00 73.81 300 LEU A O 1
ATOM 2240 N N . TYR A 1 301 ? -10.388 -5.831 26.009 1.00 69.06 301 TYR A N 1
ATOM 2241 C CA . TYR A 1 301 ? -9.610 -4.964 25.150 1.00 69.06 301 TYR A CA 1
ATOM 2242 C C . TYR A 1 301 ? -9.649 -5.458 23.697 1.00 69.06 301 TYR A C 1
ATOM 2244 O O . TYR A 1 301 ? -9.974 -4.676 22.802 1.00 69.06 301 TYR A O 1
ATOM 2252 N N . ALA A 1 302 ? -9.439 -6.759 23.474 1.00 71.88 302 ALA A N 1
ATOM 2253 C CA . ALA A 1 302 ? -9.617 -7.377 22.161 1.00 71.88 302 ALA A CA 1
ATOM 2254 C C . ALA A 1 302 ? -11.047 -7.191 21.626 1.00 71.88 302 ALA A C 1
ATOM 2256 O O . ALA A 1 302 ? -11.221 -6.726 20.501 1.00 71.88 302 ALA A O 1
ATOM 2257 N N . THR A 1 303 ? -12.063 -7.416 22.465 1.00 78.56 303 THR A N 1
ATOM 2258 C CA . THR A 1 303 ? -13.483 -7.262 22.094 1.00 78.56 303 THR A CA 1
ATOM 2259 C C . THR A 1 303 ? -13.807 -5.846 21.607 1.00 78.56 303 THR A C 1
ATOM 2261 O O . THR A 1 303 ? -14.524 -5.663 20.624 1.00 78.56 303 THR A O 1
ATOM 2264 N N . ARG A 1 304 ? -13.276 -4.810 22.274 1.00 78.44 304 ARG A N 1
ATOM 2265 C CA . ARG A 1 304 ? -13.490 -3.409 21.862 1.00 78.44 304 ARG A CA 1
ATOM 2266 C C . ARG A 1 304 ? -12.915 -3.119 20.482 1.00 78.44 304 ARG A C 1
ATOM 2268 O O . ARG A 1 304 ? -13.532 -2.395 19.709 1.00 78.44 304 ARG A O 1
ATOM 2275 N N . LEU A 1 305 ? -11.746 -3.669 20.182 1.00 75.69 305 LEU A N 1
ATOM 2276 C CA . LEU A 1 305 ? -11.064 -3.437 18.914 1.00 75.69 305 LEU A CA 1
ATOM 2277 C C . LEU A 1 305 ? -11.667 -4.247 17.773 1.00 75.69 305 LEU A C 1
ATOM 2279 O O . LEU A 1 305 ? -11.869 -3.702 16.691 1.00 75.69 305 LEU A O 1
ATOM 2283 N N . GLN A 1 306 ? -12.037 -5.501 18.032 1.00 82.31 306 GLN A N 1
ATOM 2284 C CA . GLN A 1 306 ? -12.842 -6.303 17.113 1.00 82.31 306 GLN A CA 1
ATOM 2285 C C . GLN A 1 306 ? -14.124 -5.552 16.728 1.00 82.31 306 GLN A C 1
ATOM 2287 O O . GLN A 1 306 ? -14.414 -5.419 15.544 1.00 82.31 306 GLN A O 1
ATOM 2292 N N . ALA A 1 307 ? -14.827 -4.954 17.698 1.00 84.56 307 ALA A N 1
ATOM 2293 C CA . ALA A 1 307 ? -16.023 -4.150 17.432 1.00 84.56 307 ALA A CA 1
ATOM 2294 C C . ALA A 1 307 ? -15.749 -2.887 16.590 1.00 84.56 307 ALA A C 1
ATOM 2296 O O . ALA A 1 307 ? -16.628 -2.435 15.863 1.00 84.56 307 ALA A O 1
ATOM 2297 N N . ARG A 1 308 ? -14.542 -2.307 16.657 1.00 84.31 308 ARG A N 1
ATOM 2298 C CA . ARG A 1 308 ? -14.153 -1.168 15.804 1.00 84.31 308 ARG A CA 1
ATOM 2299 C C . ARG A 1 308 ? -13.758 -1.589 14.390 1.00 84.31 308 ARG A C 1
ATOM 2301 O O . ARG A 1 308 ? -13.947 -0.810 13.461 1.00 84.31 308 ARG A O 1
ATOM 2308 N N . MET A 1 309 ? -13.246 -2.806 14.212 1.00 87.06 309 MET A N 1
ATOM 2309 C CA . MET A 1 309 ? -12.953 -3.372 12.891 1.00 87.06 309 MET A CA 1
ATOM 2310 C C . MET A 1 309 ? -14.187 -3.963 12.203 1.00 87.06 309 MET A C 1
ATOM 2312 O O . MET A 1 309 ? -14.253 -3.937 10.978 1.00 87.06 309 MET A O 1
ATOM 2316 N N . GLU A 1 310 ? -15.157 -4.484 12.962 1.00 88.00 310 GLU A N 1
ATOM 2317 C CA . GLU A 1 310 ? -16.363 -5.150 12.446 1.00 88.00 310 GLU A CA 1
ATOM 2318 C C . GLU A 1 310 ? -17.050 -4.384 11.299 1.00 88.00 310 GLU A C 1
ATOM 2320 O O . GLU A 1 310 ? -17.362 -5.005 10.287 1.00 88.00 310 GLU A O 1
ATOM 2325 N N . PRO A 1 311 ? -17.225 -3.049 11.334 1.00 88.94 311 PRO A N 1
ATOM 2326 C CA . PRO A 1 311 ? -17.898 -2.348 10.240 1.00 88.94 311 PRO A CA 1
ATOM 2327 C C . PRO A 1 311 ? -17.166 -2.446 8.888 1.00 88.94 311 PRO A C 1
ATOM 2329 O O . PRO A 1 311 ? -17.789 -2.283 7.836 1.00 88.94 311 PRO A O 1
ATOM 2332 N N . PHE A 1 312 ? -15.859 -2.731 8.914 1.00 88.69 312 PHE A N 1
ATOM 2333 C CA . PHE A 1 312 ? -15.010 -2.981 7.747 1.00 88.69 312 PHE A CA 1
ATOM 2334 C C . PHE A 1 312 ? -14.935 -4.474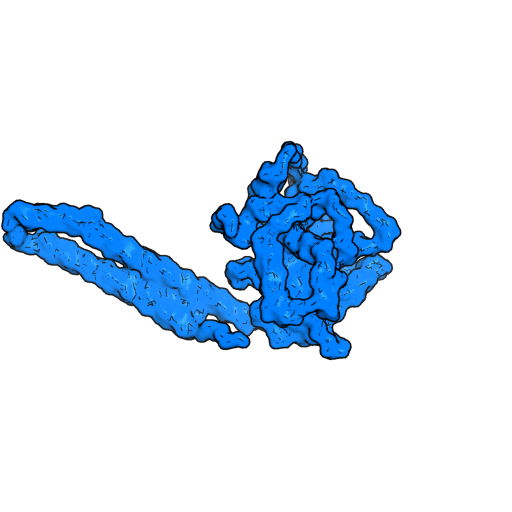 7.371 1.00 88.69 312 PHE A C 1
ATOM 2336 O O . PHE A 1 312 ? -14.587 -4.803 6.236 1.00 88.69 312 PHE A O 1
ATOM 2343 N N . LEU A 1 313 ? -15.268 -5.377 8.302 1.00 83.81 313 LEU A N 1
ATOM 2344 C CA . LEU A 1 313 ? -15.191 -6.832 8.163 1.00 83.81 313 LEU A CA 1
ATOM 2345 C C . LEU A 1 313 ? -16.609 -7.430 8.088 1.00 83.81 313 LEU A C 1
ATOM 2347 O O . LEU A 1 313 ? -17.315 -7.536 9.080 1.00 83.81 313 LEU A O 1
ATOM 2351 N N . GLY A 1 314 ? -17.040 -7.864 6.903 1.00 66.31 314 GLY A N 1
ATOM 2352 C CA . GLY A 1 314 ? -18.353 -8.502 6.703 1.00 66.31 314 GLY A CA 1
ATOM 2353 C C . GLY A 1 314 ? -19.330 -7.714 5.829 1.00 66.31 314 GLY A C 1
ATOM 2354 O O . GLY A 1 314 ? -20.406 -8.224 5.509 1.00 66.31 314 GLY A O 1
ATOM 2355 N N . GLY A 1 315 ? -18.941 -6.518 5.385 1.00 65.56 315 GLY A N 1
ATOM 2356 C CA . GLY A 1 315 ? -19.639 -5.787 4.335 1.00 65.56 315 GLY A CA 1
ATOM 2357 C C . GLY A 1 315 ? -19.514 -6.439 2.953 1.00 65.56 315 GLY A C 1
ATOM 2358 O O . GLY A 1 315 ? -18.679 -7.318 2.716 1.00 65.56 315 GLY A O 1
ATOM 2359 N N . SER A 1 316 ? -20.346 -6.006 2.005 1.00 68.31 316 SER A N 1
ATOM 2360 C CA . SER A 1 316 ? -20.154 -6.371 0.599 1.00 68.31 316 SER A CA 1
ATOM 2361 C C . SER A 1 316 ? -19.056 -5.499 -0.003 1.00 68.31 316 SER A C 1
ATOM 2363 O O . SER A 1 316 ? -19.167 -4.274 0.026 1.00 68.31 316 SER A O 1
ATOM 2365 N N . VAL A 1 317 ? -18.023 -6.126 -0.565 1.00 69.75 317 VAL A N 1
ATOM 2366 C CA . VAL A 1 317 ? -16.984 -5.421 -1.323 1.00 69.75 317 VAL A CA 1
ATOM 2367 C C . VAL A 1 317 ? -17.561 -5.016 -2.676 1.00 69.75 317 VAL A C 1
ATOM 2369 O O . VAL A 1 317 ? -17.996 -5.871 -3.451 1.00 69.75 317 VAL A O 1
ATOM 2372 N N . VAL A 1 318 ? -17.617 -3.707 -2.929 1.00 61.03 318 VAL A N 1
ATOM 2373 C CA . VAL A 1 318 ? -18.307 -3.136 -4.101 1.00 61.03 318 VAL A CA 1
ATOM 2374 C C . VAL A 1 318 ? -17.333 -2.842 -5.239 1.00 61.03 318 VAL A C 1
ATOM 2376 O O . VAL A 1 318 ? -17.704 -2.940 -6.410 1.00 61.03 318 VAL A O 1
ATOM 2379 N N . SER A 1 319 ? -16.066 -2.559 -4.928 1.00 59.34 319 SER A N 1
ATOM 2380 C CA . SER A 1 319 ? -15.013 -2.475 -5.937 1.00 59.34 319 SER A CA 1
ATOM 2381 C C . SER A 1 319 ? -13.621 -2.736 -5.355 1.00 59.34 319 SER A C 1
ATOM 2383 O O . SER A 1 319 ? -13.301 -2.277 -4.260 1.00 59.34 319 SER A O 1
ATOM 2385 N N . ASN A 1 320 ? -12.807 -3.465 -6.123 1.00 50.44 320 ASN A N 1
ATOM 2386 C CA . ASN A 1 320 ? -11.357 -3.552 -5.965 1.00 50.44 320 ASN A CA 1
ATOM 2387 C C . ASN A 1 320 ? -10.741 -2.826 -7.158 1.00 50.44 320 ASN A C 1
ATOM 2389 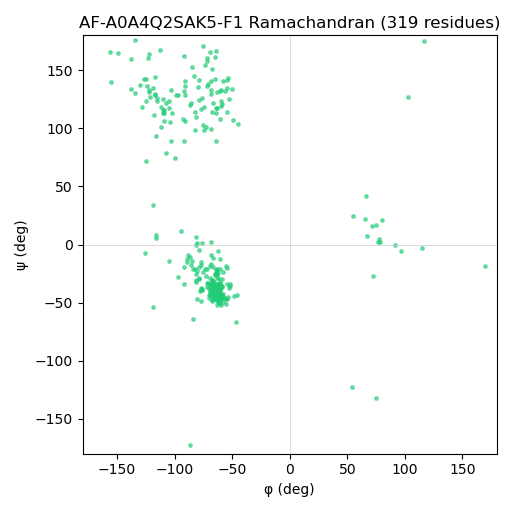O O . ASN A 1 320 ? -10.955 -3.263 -8.295 1.00 50.44 320 ASN A O 1
ATOM 2393 N N . GLN A 1 321 ? -10.025 -1.728 -6.930 1.00 45.88 321 GLN A N 1
ATOM 2394 C CA . GLN A 1 321 ? -9.212 -1.085 -7.962 1.00 45.88 321 GLN A CA 1
ATOM 2395 C C . GLN A 1 321 ? -7.965 -0.452 -7.367 1.00 45.88 321 GLN A C 1
ATOM 2397 O O . GLN A 1 321 ? -8.095 0.292 -6.366 1.00 45.88 321 GLN A O 1
#

Mean predicted aligned error: 14.87 Å

Foldseek 3Di:
DPPDDLVVLLVLLVVLLVVLVVLVVVLVVVLVCLVPDPDDDDVSVVVNVCSVPPVSVVSNVSSVVSNVSSVVSNLVSVLVVVVVVDQQAQAFLLSLPPQVVLVRPVLQWWWWWFQFPVRDTAIEIEGEAADLPDDPPDARHLLLLLLLQLDDDPNLVVSVVVCVVVVQFLVHAYEQEYEASSLSSSFSNCVVCGRHQYAYEYELYAHRPPDDGRFRYEYEEEPLQLRNCARVVVVPPPPPPVLRYYYQYYYPDPDRDHDNDPADDSSSSSVVSSVSVVSSVVCSVVSSVSRVVLRVDPDPSSVVSCVSCNRVHRGRGPDID

Organism: NCBI:txid252230

Sequence (321 aa):
MVGADVAQLRALAGSFERAAEQLRQTSTKVRSGVQISAWAGPFAVRFRKTWDSEHSVKLTRVAAALAAQARQLRLEADQQERTSAVSVRLVSTRSLLDLDRLDADGDGVVITEVVGVDGKVRYVVTITGTRPFAAPGEHFDALENAAVLGIETQTMSYVEQLMGERGITSEDEVLLVGYSQGGLIAQNIAHSGRWGDPLVVTWASPQVIGGVEARDIIRFEVTGDVITDGVAASSLSVPDQAGDNYLVRGDAGAGRSGARVGIPNAVDIAVGLGAGAAIHMEGRPFYGNLADEFDERDDLYATRLQARMEPFLGGSVVSNQ

InterPro domains:
  IPR029058 Alpha/Beta hydrolase fold [SSF53474] (122-230)

Nearest PDB structures (foldseek):
  2b20-assembly1_A  TM=4.560E-01  e=1.106E-02  Shigella flexneri 2a str. 2457T
  3c8d-assembly6_C  TM=4.920E-01  e=2.259E-02  Shigella flexneri 2a str. 2457T
  6qpq-assembly2_C  TM=3.062E-01  e=2.042E+00  Thermochaetoides thermophila DSM 1495
  7x0z-assembly1_B  TM=3.762E-01  e=8.998E+00  Homo sapiens
  6m3q-assembly1_F  TM=2.142E-01  e=2.839E+00  Mus musculus

pLDDT: mean 75.56, std 17.13, range [31.84, 95.62]

Radius of gyration: 25.67 Å; Cα contacts (8 Å, |Δi|>4): 528; chains: 1; bounding box: 64×35×84 Å